Protein AF-A0A8J8FK53-F1 (afdb_monomer_lite)

Sequence (292 aa):
MQLIEVGTIKAQYWGFKMNTQHLVTSKTIEIIRQKSRKLKKEKNIIHTQALDEIAQQYHFNHWHHVRESYKVLKPTEQSVKSGLMIAMNAKDADSFYDEKERFIQDDNAFFFCEKDIYHQYIEAIDEDGLKFIDKYSEEELRQDFKDEYIMNYGFFRYTASSLPKTINDILKLIKECSFWQPEYIWFNEIFYNKTAYLEQLPDVENPFSDFDFDHVNIVNHKEDITEYLLKIVDGASLVLKKYNTDSTPELLVPRQDLFSSIRLKPSPFRRTDLSQMIYSINGLSLWQSYSL

Structure (mmCIF, N/CA/C/O backbone):
data_AF-A0A8J8FK53-F1
#
_entry.id   AF-A0A8J8FK53-F1
#
loop_
_atom_site.group_PDB
_atom_site.id
_atom_site.type_symbol
_atom_site.label_atom_id
_atom_site.label_alt_id
_atom_site.label_comp_id
_atom_site.label_asym_id
_atom_site.label_entity_id
_atom_site.label_seq_id
_atom_site.pdbx_PDB_ins_code
_atom_site.Cartn_x
_atom_site.Cartn_y
_atom_site.Cartn_z
_atom_site.occupancy
_atom_site.B_iso_or_equiv
_atom_site.auth_seq_id
_atom_site.auth_comp_id
_atom_site.auth_asym_id
_atom_site.auth_atom_id
_atom_site.pdbx_PDB_model_num
ATOM 1 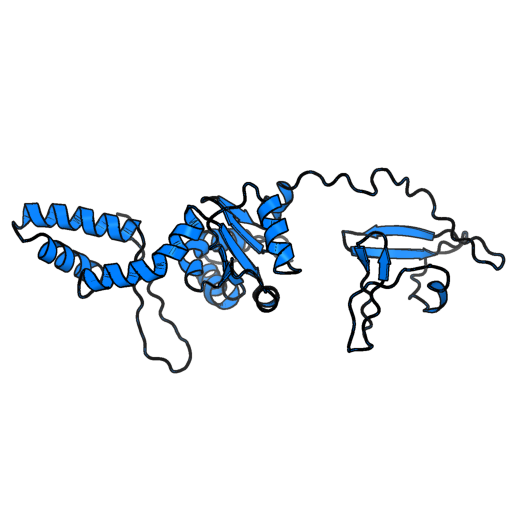N N . MET A 1 1 ? -2.656 18.958 18.307 1.00 26.30 1 MET A N 1
ATOM 2 C CA . MET A 1 1 ? -3.758 17.973 18.300 1.00 26.30 1 MET A CA 1
ATOM 3 C C . MET A 1 1 ? -3.878 17.474 16.866 1.00 26.30 1 MET A C 1
ATOM 5 O O . MET A 1 1 ? -4.428 18.192 16.049 1.00 26.30 1 MET A O 1
ATOM 9 N N . GLN A 1 2 ? -3.232 16.355 16.519 1.00 24.08 2 GLN A N 1
ATOM 10 C CA . GLN A 1 2 ? -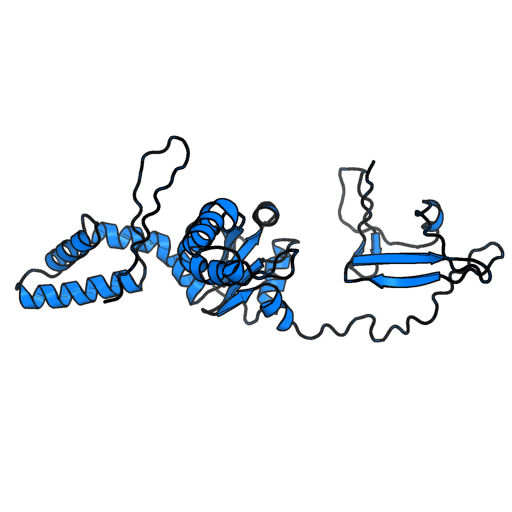3.280 15.825 15.148 1.00 24.08 2 GLN A CA 1
ATOM 11 C C . GLN A 1 2 ? -4.702 15.332 14.870 1.00 24.08 2 GLN A C 1
ATOM 13 O O . GLN A 1 2 ? -5.163 14.383 15.507 1.00 24.08 2 GLN A O 1
ATOM 18 N N . LEU A 1 3 ? -5.401 16.024 13.970 1.00 24.84 3 LEU A N 1
ATOM 19 C CA . LEU A 1 3 ? -6.619 15.527 13.346 1.00 24.84 3 LEU A CA 1
ATOM 20 C C . LEU A 1 3 ? -6.245 14.221 12.644 1.00 24.84 3 LEU A C 1
ATOM 22 O O . LEU A 1 3 ? -5.374 14.195 11.781 1.00 24.84 3 LEU A O 1
ATOM 26 N N . ILE A 1 4 ? -6.838 13.118 13.089 1.00 33.56 4 ILE A N 1
ATOM 27 C CA . ILE A 1 4 ? -6.846 11.887 12.306 1.00 33.56 4 ILE A CA 1
ATOM 28 C C . ILE A 1 4 ? -7.762 12.224 11.139 1.00 33.56 4 ILE A C 1
ATOM 30 O O . ILE A 1 4 ? -8.962 12.392 11.358 1.00 33.56 4 ILE A O 1
ATOM 34 N N . GLU A 1 5 ? -7.205 12.404 9.945 1.00 35.81 5 GLU A N 1
ATOM 35 C CA . GLU A 1 5 ? -8.015 12.489 8.738 1.00 35.81 5 GLU A CA 1
ATOM 36 C C . GLU A 1 5 ? -8.772 11.170 8.611 1.00 35.81 5 GLU A C 1
ATOM 38 O O . GLU A 1 5 ? -8.237 10.130 8.232 1.00 35.81 5 GLU A O 1
ATOM 43 N N . VAL A 1 6 ? -10.041 11.200 9.008 1.00 38.16 6 VAL A N 1
ATOM 44 C CA . VAL A 1 6 ? -11.011 10.224 8.543 1.00 38.16 6 VAL A CA 1
ATOM 45 C C . VAL A 1 6 ? -11.197 10.569 7.073 1.00 38.16 6 VAL A C 1
ATOM 47 O O . VAL A 1 6 ? -11.999 11.442 6.737 1.00 38.16 6 VAL A O 1
ATOM 50 N N . GLY A 1 7 ? -10.375 9.960 6.215 1.00 38.91 7 GLY A N 1
ATOM 51 C CA . GLY A 1 7 ? -10.480 10.122 4.772 1.00 38.91 7 GLY A CA 1
ATOM 52 C C . GLY A 1 7 ? -11.926 9.857 4.376 1.00 38.91 7 GLY A C 1
ATOM 53 O O . GLY A 1 7 ? -12.474 8.787 4.632 1.00 38.91 7 GLY A O 1
ATOM 54 N N . THR A 1 8 ? -12.579 10.897 3.876 1.00 33.88 8 THR A N 1
ATOM 55 C CA . THR A 1 8 ? -13.963 10.857 3.427 1.00 33.88 8 THR A CA 1
ATOM 56 C C . THR A 1 8 ? -13.879 10.812 1.911 1.00 33.88 8 THR A C 1
ATOM 58 O O . THR A 1 8 ? -13.691 11.863 1.302 1.00 33.88 8 THR A O 1
ATOM 61 N N . ILE A 1 9 ? -13.981 9.635 1.278 1.00 41.62 9 ILE A N 1
ATOM 62 C CA . ILE A 1 9 ? -14.162 9.644 -0.180 1.00 41.62 9 ILE A CA 1
ATOM 63 C C . ILE A 1 9 ? -15.592 10.107 -0.459 1.00 41.62 9 ILE A C 1
ATOM 65 O O . ILE A 1 9 ? -16.563 9.431 -0.114 1.00 41.62 9 ILE A O 1
ATOM 69 N N . LYS A 1 10 ? -15.723 11.243 -1.144 1.00 31.09 10 LYS A N 1
ATOM 70 C CA . LYS A 1 10 ? -16.877 11.486 -2.009 1.00 31.09 10 LYS A CA 1
ATOM 71 C C . LYS A 1 10 ? -16.583 10.815 -3.345 1.00 31.09 10 LYS A C 1
ATOM 73 O O . LYS A 1 10 ? -15.899 11.391 -4.179 1.00 31.09 10 LYS A O 1
ATOM 78 N N . ALA A 1 11 ? -17.037 9.579 -3.525 1.00 34.84 11 ALA A N 1
ATOM 79 C CA . ALA A 1 11 ? -16.946 8.925 -4.823 1.00 34.84 11 ALA A CA 1
ATOM 80 C C . ALA A 1 11 ? -17.920 9.637 -5.774 1.00 34.84 11 ALA A C 1
ATOM 82 O O . ALA A 1 11 ? -19.120 9.368 -5.759 1.00 34.84 11 ALA A O 1
ATOM 83 N N . GLN A 1 12 ? -17.427 10.588 -6.567 1.00 33.34 12 GLN A N 1
ATOM 84 C CA . GLN A 1 12 ? -18.163 11.123 -7.709 1.00 33.34 12 GLN A CA 1
ATOM 85 C C . GLN A 1 12 ? -17.988 10.148 -8.878 1.00 33.34 12 GLN A C 1
ATOM 87 O O . GLN A 1 12 ? -17.264 10.405 -9.827 1.00 33.34 12 GLN A O 1
ATOM 92 N N . TYR A 1 13 ? -18.651 8.993 -8.796 1.00 35.97 13 TYR A N 1
ATOM 93 C CA . TYR A 1 13 ? -18.730 8.056 -9.912 1.00 35.97 13 TYR A CA 1
ATOM 94 C C . TYR A 1 13 ? -20.194 7.821 -10.278 1.00 35.97 13 TYR A C 1
ATOM 96 O O . TYR A 1 13 ? -21.015 7.402 -9.462 1.00 35.97 13 TYR A O 1
ATOM 104 N N . TRP A 1 14 ? -20.499 8.197 -11.520 1.00 35.97 14 TRP A N 1
ATOM 105 C CA . TRP A 1 14 ? -21.707 7.957 -12.303 1.00 35.97 14 TRP A CA 1
ATOM 106 C C . TRP A 1 14 ? -22.746 7.018 -11.656 1.00 35.97 14 TRP A C 1
ATOM 108 O O . TRP A 1 14 ? -22.622 5.797 -11.678 1.00 35.97 14 TRP A O 1
ATOM 118 N N . GLY A 1 15 ? -23.826 7.602 -11.128 1.00 32.94 15 GLY A N 1
ATOM 119 C CA . GLY A 1 15 ? -25.100 6.906 -10.911 1.00 32.94 15 GLY A CA 1
ATOM 120 C C . GLY A 1 15 ? -25.232 5.993 -9.684 1.00 32.94 15 GLY A C 1
ATOM 121 O O . GLY A 1 15 ? -26.318 5.451 -9.485 1.00 32.94 15 GLY A O 1
ATOM 122 N N . PHE A 1 16 ? -24.211 5.843 -8.832 1.00 34.25 16 PHE A N 1
ATOM 123 C CA . PHE A 1 16 ? -24.310 5.030 -7.611 1.00 34.25 16 PHE A CA 1
ATOM 124 C C . PHE A 1 16 ? -24.493 5.864 -6.332 1.00 34.25 16 PHE A C 1
ATOM 126 O O . PHE A 1 16 ? -23.954 6.954 -6.159 1.00 34.25 16 PHE A O 1
ATOM 133 N N . LYS A 1 17 ? -25.322 5.336 -5.426 1.00 31.20 17 LYS A N 1
ATOM 134 C CA . LYS A 1 17 ? -25.747 5.947 -4.158 1.00 31.20 17 LYS A CA 1
ATOM 135 C C . LYS A 1 17 ? -24.532 6.369 -3.311 1.00 31.20 17 LYS A C 1
ATOM 137 O O . LYS A 1 17 ? -23.659 5.550 -3.043 1.00 31.20 17 LYS A O 1
ATOM 142 N N . MET A 1 18 ? -24.527 7.624 -2.853 1.00 29.56 18 MET A N 1
ATOM 143 C CA . MET A 1 18 ? -23.498 8.221 -1.989 1.00 29.56 18 MET A CA 1
ATOM 144 C C . MET A 1 18 ? -23.316 7.428 -0.685 1.00 29.56 18 MET A C 1
ATOM 146 O O . MET A 1 18 ? -24.062 7.628 0.272 1.00 29.56 18 MET A O 1
ATOM 150 N N . ASN A 1 19 ? -22.318 6.547 -0.635 1.00 39.47 19 ASN A N 1
ATOM 151 C CA . ASN A 1 19 ? -21.849 5.945 0.607 1.00 39.47 19 ASN A CA 1
ATOM 152 C C . ASN A 1 19 ? -20.567 6.656 1.028 1.00 39.47 19 ASN A C 1
ATOM 154 O O . ASN A 1 19 ? -19.490 6.370 0.514 1.00 39.47 19 ASN A O 1
ATOM 158 N N . THR A 1 20 ? -20.687 7.579 1.979 1.00 49.59 20 THR A N 1
ATOM 159 C CA . THR A 1 20 ? -19.539 8.121 2.702 1.00 49.59 20 THR A CA 1
ATOM 160 C C . THR A 1 20 ? -18.851 6.972 3.439 1.00 49.59 20 THR A C 1
ATOM 162 O O . THR A 1 20 ? -19.351 6.498 4.460 1.00 49.59 20 THR A O 1
ATOM 165 N N . GLN A 1 21 ? -17.735 6.472 2.910 1.00 54.28 21 GLN A N 1
ATOM 166 C CA . GLN A 1 21 ? -16.939 5.461 3.599 1.00 54.28 21 GLN A CA 1
ATOM 167 C C . GLN A 1 21 ? -15.948 6.159 4.527 1.00 54.28 21 GLN A C 1
ATOM 169 O O . GLN A 1 21 ? -15.024 6.832 4.080 1.00 54.28 21 GLN A O 1
ATOM 174 N N . HIS A 1 22 ? -16.164 6.011 5.832 1.00 62.50 22 HIS A N 1
ATOM 175 C CA . HIS A 1 22 ? -15.212 6.434 6.850 1.00 62.50 22 HIS A CA 1
ATOM 176 C C . HIS A 1 22 ? -14.146 5.345 7.015 1.00 62.50 22 HIS A C 1
ATOM 178 O O . HIS A 1 22 ? -14.448 4.219 7.422 1.00 62.50 22 HIS A O 1
ATOM 184 N N . LEU A 1 23 ? -12.898 5.675 6.691 1.00 69.06 23 LEU A N 1
ATOM 185 C CA . LEU A 1 23 ? -11.781 4.737 6.773 1.00 69.06 23 LEU A CA 1
ATOM 186 C C . LEU A 1 23 ? -11.317 4.580 8.217 1.00 69.06 23 LEU A C 1
ATOM 188 O O . LEU A 1 23 ? -11.084 5.556 8.934 1.00 69.06 23 LEU A O 1
ATOM 192 N N . VAL A 1 24 ? -11.155 3.332 8.643 1.00 81.88 24 VAL A N 1
ATOM 193 C CA . VAL A 1 24 ? -10.696 2.996 9.990 1.00 81.88 24 VAL A CA 1
ATOM 194 C C . VAL A 1 24 ? -9.390 2.230 9.883 1.00 81.88 24 VAL A C 1
ATOM 196 O O . VAL A 1 24 ? -9.374 1.111 9.388 1.00 81.88 24 VAL A O 1
ATOM 199 N N . THR A 1 25 ? -8.308 2.809 10.397 1.00 86.62 25 THR A N 1
ATOM 200 C CA . THR A 1 25 ? -7.002 2.144 10.503 1.00 86.62 25 THR A CA 1
ATOM 201 C C . THR A 1 25 ? -6.820 1.497 11.876 1.00 86.62 25 THR A C 1
ATOM 203 O O . THR A 1 25 ? -7.552 1.790 12.832 1.00 86.62 25 THR A O 1
ATOM 206 N N . SER A 1 26 ? -5.793 0.659 12.020 1.00 88.19 26 SER A N 1
ATOM 207 C CA . SER A 1 26 ? -5.394 0.062 13.300 1.00 88.19 26 SER A CA 1
ATOM 208 C C . SER A 1 26 ? -5.142 1.124 14.381 1.00 88.19 26 SER A C 1
ATOM 210 O O . SER A 1 26 ? -5.568 0.963 15.528 1.00 88.19 26 SER A O 1
ATOM 212 N N . LYS A 1 27 ? -4.549 2.264 13.998 1.00 88.00 27 LYS A N 1
ATOM 213 C CA . LYS A 1 27 ? -4.313 3.416 14.878 1.00 88.00 27 LYS A CA 1
ATOM 214 C C . LYS A 1 27 ? -5.630 4.032 15.351 1.00 88.00 27 LYS A C 1
ATOM 216 O O . LYS A 1 27 ? -5.791 4.297 16.541 1.00 88.00 27 LYS A O 1
ATOM 221 N N . THR A 1 28 ? -6.601 4.210 14.455 1.00 86.62 28 THR A N 1
ATOM 222 C CA . THR A 1 28 ? -7.934 4.720 14.814 1.00 86.62 28 THR A CA 1
ATOM 223 C C . THR A 1 28 ? -8.647 3.773 15.783 1.00 86.62 28 THR A C 1
ATOM 225 O O . THR A 1 28 ? -9.181 4.223 16.799 1.00 86.62 28 THR A O 1
ATOM 228 N N . ILE A 1 29 ? -8.588 2.458 15.537 1.00 90.50 29 ILE A N 1
ATOM 229 C CA . ILE A 1 29 ? -9.117 1.426 16.447 1.00 90.50 29 ILE A CA 1
ATOM 230 C C . ILE A 1 29 ? -8.504 1.545 17.842 1.00 90.50 29 ILE A C 1
ATOM 232 O O . ILE A 1 29 ? -9.219 1.477 18.847 1.00 90.50 29 ILE A O 1
ATOM 236 N N . GLU A 1 30 ? -7.186 1.706 17.921 1.00 91.50 30 GLU A N 1
ATOM 237 C CA . GLU A 1 30 ? -6.492 1.830 19.195 1.00 91.50 30 GLU A CA 1
ATOM 238 C C . GLU A 1 30 ? -6.893 3.109 19.933 1.00 91.50 30 GLU A C 1
ATOM 240 O O . GLU A 1 30 ? -7.231 3.053 21.117 1.00 91.50 30 GLU A O 1
ATOM 245 N N . ILE A 1 31 ? -6.962 4.240 19.232 1.00 90.88 31 ILE A N 1
ATOM 246 C CA . ILE A 1 31 ? -7.366 5.522 19.816 1.00 90.88 31 ILE A CA 1
ATOM 247 C C . ILE A 1 31 ? -8.806 5.458 20.334 1.00 90.88 31 ILE A C 1
ATOM 249 O O . ILE A 1 31 ? -9.072 5.929 21.441 1.00 90.88 31 ILE A O 1
ATOM 253 N N . ILE A 1 32 ? -9.734 4.840 19.595 1.00 91.25 32 ILE A N 1
ATOM 254 C CA . ILE A 1 32 ? -11.117 4.646 20.060 1.00 91.25 32 ILE A CA 1
ATOM 255 C C . ILE A 1 32 ? -11.141 3.791 21.333 1.00 91.25 32 ILE A C 1
ATOM 257 O O . ILE A 1 32 ? -11.807 4.150 22.305 1.00 91.25 32 ILE A O 1
ATOM 261 N N . ARG A 1 33 ? -10.368 2.698 21.379 1.00 93.12 33 ARG A N 1
ATOM 262 C CA . ARG A 1 33 ? -10.258 1.833 22.568 1.00 93.12 33 ARG A CA 1
ATOM 263 C C . ARG A 1 33 ? -9.643 2.551 23.768 1.00 93.12 33 ARG A C 1
ATOM 265 O O . ARG A 1 33 ? -10.085 2.343 24.897 1.00 93.12 33 ARG A O 1
ATOM 272 N N . GLN A 1 34 ? -8.622 3.374 23.558 1.00 93.62 34 GLN A N 1
ATOM 273 C CA . GLN A 1 34 ? -7.990 4.146 24.626 1.00 93.62 34 GLN A CA 1
ATOM 274 C C . GLN A 1 34 ? -8.948 5.221 25.163 1.00 93.62 34 GLN A C 1
ATOM 276 O O . GLN A 1 34 ? -9.161 5.305 26.377 1.00 93.62 34 GLN A O 1
ATOM 281 N N . LYS A 1 35 ? -9.596 5.984 24.272 1.00 93.25 35 LYS A N 1
ATOM 282 C CA . LYS A 1 35 ? -10.589 7.003 24.643 1.00 93.25 35 LYS A CA 1
ATOM 283 C C . LYS A 1 35 ? -11.794 6.398 25.366 1.00 93.25 35 LYS A C 1
ATOM 285 O O . LYS A 1 35 ? -12.212 6.943 26.383 1.00 93.25 35 LYS A O 1
ATOM 290 N N . SER A 1 36 ? -12.305 5.246 24.928 1.00 92.69 36 SER A N 1
ATOM 291 C CA . SER A 1 36 ? -13.452 4.599 25.582 1.00 92.69 36 SER A CA 1
ATOM 292 C C . SER A 1 36 ? -13.121 4.082 26.984 1.00 92.69 36 SER A C 1
ATOM 294 O O . SER A 1 36 ? -13.960 4.150 27.879 1.00 92.69 36 SER A O 1
ATOM 296 N N . ARG A 1 37 ? -11.884 3.624 27.232 1.00 92.94 37 ARG A N 1
ATOM 297 C CA . ARG A 1 37 ? -11.417 3.267 28.587 1.00 92.94 37 ARG A CA 1
ATOM 298 C C . ARG A 1 37 ? -11.370 4.477 29.516 1.00 92.94 37 ARG A C 1
ATOM 300 O O . ARG A 1 37 ? -11.714 4.340 30.689 1.00 92.94 37 ARG A O 1
ATOM 307 N N . LYS A 1 38 ? -10.945 5.636 29.007 1.00 93.94 38 LYS A N 1
ATOM 308 C CA . LYS A 1 38 ? -10.933 6.897 29.760 1.00 93.94 38 LYS A CA 1
ATOM 309 C C . LYS A 1 38 ? -12.362 7.357 30.069 1.00 93.94 38 LYS A C 1
ATOM 311 O O . LYS A 1 38 ? -12.695 7.538 31.235 1.00 93.94 38 LYS A O 1
ATOM 316 N N . LEU A 1 39 ? -13.228 7.382 29.056 1.00 92.69 39 LEU A N 1
ATOM 317 C CA . LEU A 1 39 ? -14.638 7.755 29.185 1.00 92.69 39 LEU A CA 1
ATOM 318 C C . LEU A 1 39 ? -15.405 6.852 30.164 1.00 92.69 39 LEU A C 1
ATOM 320 O O . LEU A 1 39 ? -16.177 7.341 30.984 1.00 92.69 39 LEU A O 1
ATOM 324 N N . LYS A 1 40 ? -15.139 5.538 30.132 1.00 94.31 40 LYS A N 1
ATOM 325 C CA . LYS A 1 40 ? -15.692 4.565 31.087 1.00 94.31 40 LYS A CA 1
ATOM 326 C C . LYS A 1 40 ? -15.408 4.975 32.536 1.00 94.31 40 LYS A C 1
ATOM 328 O O . LYS A 1 40 ? -16.299 4.888 33.373 1.00 94.31 40 LYS A O 1
ATOM 333 N N . LYS A 1 41 ? -14.172 5.398 32.831 1.00 92.38 41 LYS A N 1
ATOM 334 C CA . LYS A 1 41 ? -13.757 5.816 34.181 1.00 92.38 41 LYS A CA 1
ATOM 335 C C . LYS A 1 41 ? -14.378 7.152 34.585 1.00 92.38 41 LYS A C 1
ATOM 337 O O . LYS A 1 41 ? -14.760 7.302 35.735 1.00 92.38 41 LYS A O 1
ATOM 342 N N . GLU A 1 42 ? -14.479 8.095 33.652 1.00 93.31 42 GLU A N 1
ATOM 343 C CA . GLU A 1 42 ? -14.987 9.448 33.915 1.00 93.31 42 GLU A CA 1
ATOM 344 C C . GLU A 1 42 ? -16.505 9.483 34.120 1.00 93.31 42 GLU A C 1
ATOM 346 O O . GLU A 1 42 ? -16.984 10.142 35.037 1.00 93.31 42 GLU A O 1
ATOM 351 N N . LYS A 1 43 ? -17.266 8.761 33.289 1.00 91.31 43 LYS A N 1
ATOM 352 C CA . LYS A 1 43 ? -18.738 8.764 33.324 1.00 91.31 43 LYS A CA 1
ATOM 353 C C . LYS A 1 43 ? -19.352 7.588 34.088 1.00 91.31 43 LYS A C 1
ATOM 355 O O . LYS A 1 43 ? -20.570 7.523 34.211 1.00 91.31 43 LYS A O 1
ATOM 360 N N . ASN A 1 44 ? -18.535 6.646 34.565 1.00 92.62 44 ASN A N 1
ATOM 361 C CA . ASN A 1 44 ? -18.981 5.411 35.221 1.00 92.62 44 ASN A CA 1
ATOM 362 C C . ASN A 1 44 ? -20.022 4.608 34.401 1.00 92.62 44 ASN A C 1
ATOM 364 O O . ASN A 1 44 ? -20.979 4.061 34.944 1.00 92.62 44 ASN A O 1
ATOM 368 N N . ILE A 1 45 ? -19.841 4.554 33.078 1.00 92.25 45 ILE A N 1
ATOM 369 C CA . ILE A 1 45 ? -20.716 3.830 32.137 1.00 92.25 45 ILE A CA 1
ATOM 370 C C . ILE A 1 45 ? -20.154 2.447 31.781 1.00 92.25 45 ILE A C 1
ATOM 372 O O . ILE A 1 45 ? -18.992 2.130 32.052 1.00 92.25 45 ILE A O 1
ATOM 376 N N . ILE A 1 46 ? -20.962 1.603 31.133 1.00 93.44 46 ILE A N 1
ATOM 377 C CA . ILE A 1 46 ? -20.516 0.288 30.652 1.00 93.44 46 ILE A CA 1
ATOM 378 C C . ILE A 1 46 ? -19.528 0.477 29.486 1.00 93.44 46 ILE A C 1
ATOM 380 O O . ILE A 1 46 ? -19.645 1.400 28.684 1.00 93.44 46 ILE A O 1
ATOM 384 N N . HIS A 1 47 ? -18.530 -0.405 29.364 1.00 90.81 47 HIS A N 1
ATOM 385 C CA . HIS A 1 47 ? -17.479 -0.271 28.345 1.00 90.81 47 HIS A CA 1
ATOM 386 C C . HIS A 1 47 ? -18.012 -0.262 26.902 1.00 90.81 47 HIS A C 1
ATOM 388 O O . HIS A 1 47 ? -17.482 0.463 26.067 1.00 90.81 47 HIS A O 1
ATOM 394 N N . THR A 1 48 ? -19.047 -1.052 26.614 1.00 91.69 48 THR A N 1
ATOM 395 C CA . THR A 1 48 ? -19.701 -1.096 25.299 1.00 91.69 48 THR A CA 1
ATOM 396 C C . THR A 1 48 ? -20.368 0.234 24.962 1.00 91.69 48 THR A C 1
ATOM 398 O O . THR A 1 48 ? -20.124 0.768 23.888 1.00 91.69 48 THR A O 1
ATOM 401 N N . GLN A 1 49 ? -21.090 0.828 25.916 1.00 91.62 49 GLN A N 1
ATOM 402 C CA . GLN A 1 49 ? -21.677 2.166 25.772 1.00 91.62 49 GLN A CA 1
ATOM 403 C C . GLN A 1 49 ? -20.596 3.228 25.541 1.00 91.62 49 GLN A C 1
ATOM 405 O O . GLN A 1 49 ? -20.726 4.061 24.652 1.00 91.62 49 GLN A O 1
ATOM 410 N N . ALA A 1 50 ? -19.476 3.151 26.269 1.00 93.38 50 ALA A N 1
ATOM 411 C CA . ALA A 1 50 ? -18.349 4.056 26.053 1.00 93.38 50 ALA A CA 1
ATOM 412 C C . ALA A 1 50 ? -17.716 3.903 24.658 1.00 93.38 50 ALA A C 1
ATOM 414 O O . ALA A 1 50 ? -17.232 4.880 24.095 1.00 93.38 50 ALA A O 1
ATOM 415 N N . LEU A 1 51 ? -17.669 2.688 24.101 1.00 93.31 51 LEU A N 1
ATOM 416 C CA . LEU A 1 51 ? -17.176 2.459 22.741 1.00 93.31 51 LEU A CA 1
ATOM 417 C C . LEU A 1 51 ? -18.121 3.054 21.694 1.00 93.31 51 LEU A C 1
ATOM 419 O O . LEU A 1 51 ? -17.633 3.674 20.754 1.00 93.31 51 LEU A O 1
ATOM 423 N N . ASP A 1 52 ? -19.433 2.903 21.873 1.00 92.81 52 ASP A N 1
ATOM 424 C CA . ASP A 1 52 ? -20.434 3.476 20.968 1.00 92.81 52 ASP A CA 1
ATOM 425 C C . ASP A 1 52 ? -20.433 5.011 21.016 1.00 92.81 52 ASP A C 1
ATOM 427 O O . ASP A 1 52 ? -20.411 5.648 19.966 1.00 92.81 52 ASP A O 1
ATOM 431 N N . GLU A 1 53 ? -20.346 5.615 22.208 1.00 93.06 53 GLU A N 1
ATOM 432 C CA . GLU A 1 53 ? -20.236 7.075 22.355 1.00 93.06 53 GLU A CA 1
ATOM 433 C C . GLU A 1 53 ? -18.996 7.633 21.644 1.00 93.06 53 GLU A C 1
ATOM 435 O O . GLU A 1 53 ? -19.072 8.655 20.964 1.00 93.06 53 GLU A O 1
ATOM 440 N N . ILE A 1 54 ? -17.842 6.969 21.776 1.00 92.62 54 ILE A N 1
ATOM 441 C CA . ILE A 1 54 ? -16.635 7.397 21.063 1.00 92.62 54 ILE A CA 1
ATOM 442 C C . ILE A 1 54 ? -16.773 7.136 19.559 1.00 92.62 54 ILE A C 1
ATOM 444 O O . ILE A 1 54 ? -16.354 7.982 18.780 1.00 92.62 54 ILE A O 1
ATOM 448 N N . ALA A 1 55 ? -17.367 6.020 19.126 1.00 89.75 55 ALA A N 1
ATOM 449 C CA . ALA A 1 55 ? -17.578 5.723 17.707 1.00 89.75 55 ALA A CA 1
ATOM 450 C C . ALA A 1 55 ? -18.412 6.809 17.002 1.00 89.75 55 ALA A C 1
ATOM 452 O O . ALA A 1 55 ? -18.058 7.228 15.899 1.00 89.75 55 ALA A O 1
ATOM 453 N N . GLN A 1 56 ? -19.438 7.341 17.673 1.00 90.06 56 GLN A N 1
ATOM 454 C CA . GLN A 1 56 ? -20.259 8.450 17.170 1.00 90.06 56 GLN A CA 1
ATOM 455 C C . GLN A 1 56 ? -19.462 9.742 16.965 1.00 90.06 56 GLN A C 1
ATOM 457 O O . GLN A 1 56 ? -19.719 10.471 16.009 1.00 90.06 56 GLN A O 1
ATOM 462 N N . GLN A 1 57 ? -18.433 9.994 17.783 1.00 88.81 57 GLN A N 1
ATOM 463 C CA . GLN A 1 57 ? -17.514 11.126 17.576 1.00 88.81 57 GLN A CA 1
ATOM 464 C C . GLN A 1 57 ? -16.675 10.988 16.297 1.00 88.81 57 GLN A C 1
ATOM 466 O O . GLN A 1 57 ? -16.162 11.986 15.805 1.00 88.81 57 GLN A O 1
ATOM 471 N N . TYR A 1 58 ? -16.536 9.771 15.763 1.00 83.50 58 TYR A N 1
ATOM 472 C CA . TYR A 1 58 ? -15.888 9.485 14.479 1.00 83.50 58 TYR A CA 1
ATOM 473 C C . TYR A 1 58 ? -16.907 9.232 13.357 1.00 83.50 58 TYR A C 1
ATOM 475 O O . TYR A 1 58 ? -16.562 8.615 12.355 1.00 83.50 58 TYR A O 1
ATOM 483 N N . HIS A 1 59 ? -18.154 9.691 13.519 1.00 85.69 59 HIS A N 1
ATOM 484 C CA . HIS A 1 59 ? -19.241 9.554 12.540 1.00 85.69 59 HIS A CA 1
ATOM 485 C C . HIS A 1 59 ? -19.706 8.111 12.270 1.00 85.69 59 HIS A C 1
ATOM 487 O O . HIS A 1 59 ? -20.371 7.843 11.272 1.00 85.69 59 HIS A O 1
ATOM 493 N N . PHE A 1 60 ? -19.428 7.176 13.183 1.00 85.12 60 PHE A N 1
ATOM 494 C CA . PHE A 1 60 ? -19.989 5.825 13.133 1.00 85.12 60 PHE A CA 1
ATOM 495 C C . PHE A 1 60 ? -21.194 5.694 14.061 1.00 85.12 60 PHE A C 1
ATOM 497 O O . PHE A 1 60 ? -21.151 6.130 15.205 1.00 85.12 60 PHE A O 1
ATOM 504 N N . ASN A 1 61 ? -22.243 5.001 13.616 1.00 84.75 61 ASN A N 1
ATOM 505 C CA . ASN A 1 61 ? -23.431 4.772 14.451 1.00 84.75 61 ASN A CA 1
ATOM 506 C C . ASN A 1 61 ? -23.102 3.964 15.718 1.00 84.75 61 ASN A C 1
ATOM 508 O O . ASN A 1 61 ? -23.561 4.301 16.809 1.00 84.75 61 ASN A O 1
ATOM 512 N N . HIS A 1 62 ? -22.297 2.907 15.553 1.00 89.31 62 HIS A N 1
ATOM 513 C CA . HIS A 1 62 ? -21.935 1.957 16.605 1.00 89.31 62 HIS A CA 1
ATOM 514 C C . HIS A 1 62 ? -20.506 1.445 16.424 1.00 89.31 62 HIS A C 1
ATOM 516 O O . HIS A 1 62 ? -19.989 1.370 15.305 1.00 89.31 62 HIS A O 1
ATOM 522 N N . TRP A 1 63 ? -19.901 0.973 17.514 1.00 89.88 63 TRP A N 1
ATOM 523 C CA . TRP A 1 63 ? -18.595 0.312 17.508 1.00 89.88 63 TRP A CA 1
ATOM 524 C C . TRP A 1 63 ? -18.538 -0.893 16.559 1.00 89.88 63 TRP A C 1
ATOM 526 O O . TRP A 1 63 ? -17.493 -1.188 15.976 1.00 89.88 63 TRP A O 1
ATOM 536 N N . HIS A 1 64 ? -19.664 -1.582 16.367 1.00 88.94 64 HIS A N 1
ATOM 537 C CA . HIS A 1 64 ? -19.748 -2.672 15.401 1.00 88.94 64 HIS A CA 1
ATOM 538 C C . HIS A 1 64 ? -19.394 -2.207 13.980 1.00 88.94 64 HIS A C 1
ATOM 540 O O . HIS A 1 64 ? -18.584 -2.860 13.330 1.00 88.94 64 HIS A O 1
ATOM 546 N N . HIS A 1 65 ? -19.898 -1.048 13.540 1.00 86.38 65 HIS A N 1
ATOM 547 C CA . HIS A 1 65 ? -19.592 -0.505 12.212 1.00 86.38 65 HIS A CA 1
ATOM 548 C C . HIS A 1 65 ? -18.109 -0.164 12.080 1.00 86.38 65 HIS A C 1
ATOM 550 O O . HIS A 1 65 ? -17.494 -0.513 11.082 1.00 86.38 65 HIS A O 1
ATOM 556 N N . VAL A 1 66 ? -17.508 0.413 1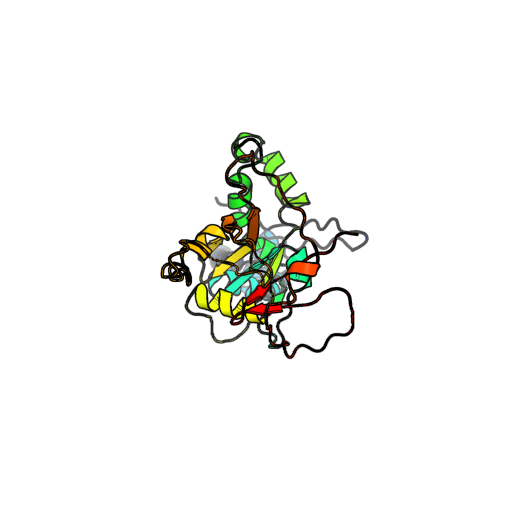3.126 1.00 87.19 66 VAL A N 1
ATOM 557 C CA . VAL A 1 66 ? -16.060 0.678 13.169 1.00 87.19 66 VAL A CA 1
ATOM 558 C C . VAL A 1 66 ? -15.265 -0.614 12.945 1.00 87.19 66 VAL A C 1
ATOM 560 O O . VAL A 1 66 ? -14.297 -0.642 12.184 1.00 87.19 66 VAL A O 1
ATOM 563 N N . ARG A 1 67 ? -15.672 -1.708 13.604 1.00 90.06 67 ARG A N 1
ATOM 564 C CA . ARG A 1 67 ? -15.010 -3.010 13.475 1.00 90.06 67 ARG A CA 1
ATOM 565 C C . ARG A 1 67 ? -15.187 -3.609 12.083 1.00 90.06 67 ARG A C 1
ATOM 567 O O . ARG A 1 67 ? -14.215 -4.148 11.563 1.00 90.06 67 ARG A O 1
ATOM 574 N N . GLU A 1 68 ? -16.387 -3.555 11.510 1.00 87.31 68 GLU A N 1
ATOM 575 C CA . GLU A 1 68 ? -16.634 -4.074 10.160 1.00 87.31 68 GLU A CA 1
ATOM 576 C C . GLU A 1 68 ? -15.862 -3.271 9.106 1.00 87.31 68 GLU A C 1
ATOM 578 O O . GLU A 1 68 ? -15.179 -3.874 8.284 1.00 87.31 68 GLU A O 1
ATOM 583 N N . SER A 1 69 ? -15.839 -1.938 9.203 1.00 85.44 69 SER A N 1
ATOM 584 C CA . SER A 1 69 ? -15.015 -1.088 8.333 1.00 85.44 69 SER A CA 1
ATOM 585 C C . SER A 1 69 ? -13.526 -1.430 8.439 1.00 85.44 69 SER A C 1
ATOM 587 O O . SER A 1 69 ? -12.855 -1.596 7.424 1.00 85.44 69 SER A O 1
ATOM 589 N N . TYR A 1 70 ? -13.004 -1.619 9.656 1.00 89.12 70 TYR A N 1
ATOM 590 C CA . TYR A 1 70 ? -11.603 -2.008 9.835 1.00 89.12 70 TYR A CA 1
ATOM 591 C C . TYR A 1 70 ? -11.292 -3.401 9.275 1.00 89.12 70 TYR A C 1
ATOM 593 O O . TYR A 1 70 ? -10.204 -3.614 8.752 1.00 89.12 70 TYR A O 1
ATOM 601 N N . LYS A 1 71 ? -12.216 -4.370 9.358 1.00 88.56 71 LYS A N 1
ATOM 602 C CA . LYS A 1 71 ? -11.981 -5.715 8.801 1.00 88.56 71 LYS A CA 1
ATOM 603 C C . LYS A 1 71 ? -11.686 -5.677 7.303 1.00 88.56 71 LYS A C 1
ATOM 605 O O . LYS A 1 71 ? -10.866 -6.474 6.863 1.00 88.56 71 LYS A O 1
ATOM 610 N N . VAL A 1 72 ? -12.335 -4.776 6.563 1.00 87.56 72 VAL A N 1
ATOM 611 C CA . VAL A 1 72 ? -12.131 -4.613 5.116 1.00 87.56 72 VAL A CA 1
ATOM 612 C C . VAL A 1 72 ? -10.732 -4.071 4.819 1.00 87.56 72 VAL A C 1
ATOM 614 O O . VAL A 1 72 ? -10.053 -4.606 3.955 1.00 87.56 72 VAL A O 1
ATOM 617 N N . LEU A 1 73 ? -10.272 -3.075 5.580 1.00 90.00 73 LEU A N 1
ATOM 618 C CA . LEU A 1 73 ? -8.985 -2.399 5.351 1.00 90.00 73 LEU A CA 1
ATOM 619 C C . LEU A 1 73 ? -7.786 -3.112 5.978 1.00 90.00 73 LEU A C 1
ATOM 621 O O . LEU A 1 73 ? -6.641 -2.855 5.615 1.00 90.00 73 LEU A O 1
ATOM 625 N N . LYS A 1 74 ? -8.028 -3.989 6.955 1.00 91.94 74 LYS A N 1
ATOM 626 C CA . LYS A 1 74 ? -6.968 -4.661 7.707 1.00 91.94 74 LYS A CA 1
ATOM 627 C C . LYS A 1 74 ? -5.971 -5.402 6.799 1.00 91.94 74 LYS A C 1
ATOM 629 O O . LYS A 1 74 ? -4.779 -5.238 7.047 1.00 91.94 74 LYS A O 1
ATOM 634 N N . PRO A 1 75 ? -6.382 -6.195 5.787 1.00 94.00 75 PRO A N 1
ATOM 635 C CA . PRO A 1 75 ? -5.435 -6.867 4.897 1.00 94.00 75 PRO A CA 1
ATOM 636 C C . PRO A 1 75 ? -4.556 -5.878 4.126 1.00 94.00 75 PRO A C 1
ATOM 638 O O . PRO A 1 75 ? -3.351 -6.091 4.026 1.00 94.00 75 PRO A O 1
ATOM 641 N N . THR A 1 76 ? -5.141 -4.781 3.646 1.00 94.25 76 THR A N 1
ATOM 642 C CA . THR A 1 76 ? -4.441 -3.708 2.934 1.00 94.25 76 THR A CA 1
ATOM 643 C C . THR A 1 76 ? -3.394 -3.046 3.828 1.00 94.25 76 THR A C 1
ATOM 645 O O . THR A 1 76 ? -2.217 -2.994 3.480 1.00 94.25 76 THR A O 1
ATOM 648 N N . GLU A 1 77 ? -3.798 -2.622 5.031 1.00 93.81 77 GLU A N 1
ATOM 649 C CA . GLU A 1 77 ? -2.902 -1.990 6.004 1.00 93.81 77 GLU A CA 1
ATOM 650 C C . GLU A 1 77 ? -1.753 -2.929 6.398 1.00 93.81 77 GLU A C 1
ATOM 652 O O . GLU A 1 77 ? -0.604 -2.504 6.494 1.00 93.81 77 GLU A O 1
ATOM 657 N N . GLN A 1 78 ? -2.047 -4.217 6.612 1.00 93.44 78 GLN A N 1
ATOM 658 C CA . GLN A 1 78 ? -1.033 -5.225 6.928 1.00 93.44 78 GLN A CA 1
ATOM 659 C C . GLN A 1 78 ? -0.052 -5.445 5.776 1.00 93.44 78 GLN A C 1
ATOM 661 O O . GLN A 1 78 ? 1.137 -5.635 6.034 1.00 93.44 78 GLN A O 1
ATOM 666 N N . SER A 1 79 ? -0.540 -5.404 4.535 1.00 95.31 79 SER A N 1
ATOM 667 C CA . SER A 1 79 ? 0.280 -5.562 3.336 1.00 95.31 79 SER A CA 1
ATOM 668 C C . SER A 1 79 ? 1.266 -4.413 3.167 1.00 95.31 79 SER A C 1
ATOM 670 O O . SER A 1 79 ? 2.431 -4.661 2.882 1.00 95.31 79 SER A O 1
ATOM 672 N N . VAL A 1 80 ? 0.825 -3.173 3.391 1.00 92.94 80 VAL A N 1
ATOM 673 C CA . VAL A 1 80 ? 1.704 -1.996 3.325 1.00 92.94 80 VAL A CA 1
ATOM 674 C C . VAL A 1 80 ? 2.693 -1.987 4.492 1.00 92.94 80 VAL A C 1
ATOM 676 O O . VAL A 1 80 ? 3.874 -1.703 4.301 1.00 92.94 80 VAL A O 1
ATOM 679 N N . LYS A 1 81 ? 2.243 -2.337 5.706 1.00 91.38 81 LYS A N 1
ATOM 680 C CA . LYS A 1 81 ? 3.095 -2.218 6.897 1.00 91.38 81 LYS A CA 1
ATOM 681 C C . LYS A 1 81 ? 4.113 -3.341 7.083 1.00 91.38 81 LYS A C 1
ATOM 683 O O . LYS A 1 81 ? 5.247 -3.129 7.480 1.00 91.38 81 LYS A O 1
ATOM 688 N N . SER A 1 82 ? 3.688 -4.571 6.853 1.00 92.25 82 SER A N 1
ATOM 689 C CA . SER A 1 82 ? 4.448 -5.766 7.249 1.00 92.25 82 SER A CA 1
ATOM 690 C C . SER A 1 82 ? 4.441 -6.852 6.180 1.00 92.25 82 SER A C 1
ATOM 692 O O . SER A 1 82 ? 4.750 -8.005 6.467 1.00 92.25 82 SER A O 1
ATOM 694 N N . GLY A 1 83 ? 4.002 -6.505 4.972 1.00 96.12 83 GLY A N 1
ATOM 695 C CA . GLY A 1 83 ? 3.880 -7.421 3.852 1.00 96.12 83 GLY A CA 1
ATOM 696 C C . GLY A 1 83 ? 4.531 -6.857 2.601 1.00 96.12 83 GLY A C 1
ATOM 697 O O . GLY A 1 83 ? 5.548 -6.165 2.669 1.00 96.12 83 GLY A O 1
ATOM 698 N N . LEU A 1 84 ? 3.934 -7.197 1.462 1.00 97.81 84 LEU A N 1
ATOM 699 C CA . LEU A 1 84 ? 4.342 -6.731 0.147 1.00 97.81 84 LEU A CA 1
ATOM 700 C C . LEU A 1 84 ? 3.125 -6.162 -0.582 1.00 97.81 84 LEU A C 1
ATOM 702 O O . LEU A 1 84 ? 2.165 -6.883 -0.850 1.00 97.81 84 LEU A O 1
ATOM 706 N N . MET A 1 85 ? 3.192 -4.880 -0.920 1.00 97.94 85 MET A N 1
ATOM 707 C CA . MET A 1 85 ? 2.278 -4.205 -1.837 1.00 97.94 85 MET A CA 1
ATOM 708 C C . MET A 1 85 ? 3.082 -3.699 -3.031 1.00 97.94 85 MET A C 1
ATOM 710 O O . MET A 1 85 ? 4.190 -3.190 -2.860 1.00 97.94 85 MET A O 1
ATOM 714 N N . ILE A 1 86 ? 2.520 -3.806 -4.227 1.00 98.00 86 ILE A N 1
ATOM 715 C CA . ILE A 1 86 ? 3.086 -3.193 -5.428 1.00 98.00 86 ILE A CA 1
ATOM 716 C C . ILE A 1 86 ? 2.053 -2.288 -6.082 1.00 98.00 86 ILE A C 1
ATOM 718 O O . ILE A 1 86 ? 0.854 -2.552 -5.999 1.00 98.00 86 ILE A O 1
ATOM 722 N N . ALA A 1 87 ? 2.527 -1.246 -6.750 1.00 97.75 87 ALA A N 1
ATOM 723 C CA . ALA A 1 87 ? 1.725 -0.470 -7.680 1.00 97.75 87 ALA A CA 1
ATOM 724 C C . ALA A 1 87 ? 2.334 -0.588 -9.074 1.00 97.75 87 ALA A C 1
ATOM 726 O O . ALA A 1 87 ? 3.547 -0.455 -9.247 1.00 97.75 87 ALA A O 1
ATOM 727 N N . MET A 1 88 ? 1.490 -0.841 -10.061 1.00 96.31 88 MET A N 1
ATOM 728 C CA . MET A 1 88 ? 1.854 -0.873 -11.473 1.00 96.31 88 MET A CA 1
ATOM 729 C C . MET A 1 88 ? 1.135 0.250 -12.195 1.00 96.31 88 MET A C 1
ATOM 731 O O . MET A 1 88 ? 0.048 0.638 -11.771 1.00 96.31 88 MET A O 1
ATOM 735 N N . ASN A 1 89 ? 1.703 0.746 -13.293 1.00 94.81 89 ASN A N 1
ATOM 736 C CA . ASN A 1 89 ? 0.945 1.610 -14.189 1.00 94.81 89 ASN A CA 1
ATOM 737 C C . ASN A 1 89 ? -0.355 0.897 -14.605 1.00 94.81 89 ASN A C 1
ATOM 739 O O . ASN A 1 89 ? -0.334 -0.306 -14.854 1.00 94.81 89 ASN A O 1
ATOM 743 N N . ALA A 1 90 ? -1.474 1.611 -14.685 1.00 91.38 90 ALA A N 1
ATOM 744 C CA . ALA A 1 90 ? -2.790 1.043 -14.969 1.00 91.38 90 ALA A CA 1
ATOM 745 C C . ALA A 1 90 ? -2.804 0.226 -16.273 1.00 91.38 90 ALA A C 1
ATOM 747 O O . ALA A 1 90 ? -3.385 -0.853 -16.314 1.00 91.38 90 ALA A O 1
ATOM 748 N N . LYS A 1 91 ? -2.082 0.680 -17.306 1.00 91.06 91 LYS A N 1
ATOM 749 C CA . LYS A 1 91 ? -1.972 -0.045 -18.584 1.00 91.06 91 LYS A CA 1
ATOM 750 C C . LYS A 1 91 ? -1.224 -1.369 -18.442 1.00 91.06 91 LYS A C 1
ATOM 752 O O . LYS A 1 91 ? -1.560 -2.349 -19.099 1.00 91.06 91 LYS A O 1
ATOM 757 N N . ASP A 1 92 ? -0.217 -1.396 -17.579 1.00 92.56 92 ASP A N 1
ATOM 758 C CA . ASP A 1 92 ? 0.584 -2.589 -17.322 1.00 92.56 92 ASP A CA 1
ATOM 759 C C . ASP A 1 92 ? -0.159 -3.552 -16.387 1.00 92.56 92 ASP A C 1
ATOM 761 O O . ASP A 1 92 ? -0.083 -4.773 -16.557 1.00 92.56 92 ASP A O 1
ATOM 765 N N . ALA A 1 93 ? -0.918 -2.998 -15.437 1.00 92.69 93 ALA A N 1
ATOM 766 C CA . ALA A 1 93 ? -1.755 -3.719 -14.488 1.00 92.69 93 ALA A CA 1
ATOM 767 C C . ALA A 1 93 ? -2.829 -4.567 -15.187 1.00 92.69 93 ALA A C 1
ATOM 769 O O . ALA A 1 93 ? -3.083 -5.683 -14.745 1.00 92.69 93 ALA A O 1
ATOM 770 N N . ASP A 1 94 ? -3.386 -4.101 -16.310 1.00 89.56 94 ASP A N 1
ATOM 771 C CA . ASP A 1 94 ? -4.362 -4.863 -17.109 1.00 89.56 94 ASP A CA 1
ATOM 772 C C . ASP A 1 94 ? -3.797 -6.190 -17.645 1.00 89.56 94 ASP A C 1
ATOM 774 O O . ASP A 1 94 ? -4.536 -7.145 -17.890 1.00 89.56 94 ASP A O 1
ATOM 778 N N . SER A 1 95 ? -2.475 -6.265 -17.826 1.00 90.06 95 SER A N 1
ATOM 779 C CA . SER A 1 95 ? -1.775 -7.476 -18.271 1.00 90.06 95 SER A CA 1
ATOM 780 C C . SER A 1 95 ? -1.220 -8.324 -17.123 1.00 90.06 95 SER A C 1
ATOM 782 O O . SER A 1 95 ? -0.600 -9.360 -17.371 1.00 90.06 95 SER A O 1
ATOM 784 N N . PHE A 1 96 ? -1.420 -7.899 -15.873 1.00 93.38 96 PHE A N 1
ATOM 785 C CA . PHE A 1 96 ? -0.932 -8.614 -14.704 1.00 93.38 96 PHE A CA 1
ATOM 786 C C . PHE A 1 96 ? -1.764 -9.875 -14.454 1.00 93.38 96 PHE A C 1
ATOM 788 O O . PHE A 1 96 ? -2.970 -9.812 -14.212 1.00 93.38 96 PHE A O 1
ATOM 795 N N . TYR A 1 97 ? -1.108 -11.033 -14.469 1.00 94.06 97 TYR A N 1
ATOM 796 C CA . TYR A 1 97 ? -1.760 -12.322 -14.288 1.00 94.06 97 TYR A CA 1
ATOM 797 C C . TYR A 1 97 ? -0.914 -13.261 -13.426 1.00 94.06 97 TYR A C 1
ATOM 799 O O . TYR A 1 97 ? 0.116 -13.768 -13.860 1.00 94.06 97 TYR A O 1
ATOM 807 N N . ASP A 1 98 ? -1.368 -13.538 -12.203 1.00 94.31 98 ASP A N 1
ATOM 808 C CA . ASP A 1 98 ? -0.723 -14.500 -11.306 1.00 94.31 98 ASP A CA 1
ATOM 809 C C . ASP A 1 98 ? -1.514 -15.810 -11.257 1.00 94.31 98 ASP A C 1
ATOM 811 O O . ASP A 1 98 ? -2.474 -15.940 -10.499 1.00 94.31 98 ASP A O 1
ATOM 815 N N . GLU A 1 99 ? -1.076 -16.808 -12.030 1.00 92.56 99 GLU A N 1
ATOM 816 C CA . GLU A 1 99 ? -1.685 -18.150 -12.078 1.00 92.56 99 GLU A CA 1
ATOM 817 C C . GLU A 1 99 ? -1.784 -18.809 -10.688 1.00 92.56 99 GLU A C 1
ATOM 819 O O . GLU A 1 99 ? -2.660 -19.633 -10.438 1.00 92.56 99 GLU A O 1
ATOM 824 N N . LYS A 1 100 ? -0.891 -18.441 -9.760 1.00 93.12 100 LYS A N 1
ATOM 825 C CA . LYS A 1 100 ? -0.835 -19.001 -8.402 1.00 93.12 100 LYS A CA 1
ATOM 826 C C . LYS A 1 100 ? -1.703 -18.237 -7.391 1.00 93.12 100 LYS A C 1
ATOM 828 O O . LYS A 1 100 ? -1.653 -18.577 -6.210 1.00 93.12 100 LYS A O 1
ATOM 833 N N . GLU A 1 101 ? -2.437 -17.206 -7.822 1.00 94.19 101 GLU A N 1
ATOM 834 C CA . GLU A 1 101 ? -3.347 -16.391 -6.996 1.00 94.19 101 GLU A CA 1
ATOM 835 C C . GLU A 1 101 ? -2.701 -15.813 -5.715 1.00 94.19 101 GLU A C 1
ATOM 837 O O . GLU A 1 101 ? -3.345 -15.622 -4.680 1.00 94.19 101 GLU A O 1
ATOM 842 N N . ARG A 1 102 ? -1.396 -15.526 -5.756 1.00 95.94 102 ARG A N 1
ATOM 843 C CA . ARG A 1 102 ? -0.638 -14.946 -4.637 1.00 95.94 102 ARG A CA 1
ATOM 844 C C . ARG A 1 102 ? -0.813 -13.437 -4.557 1.00 95.94 102 ARG A C 1
ATOM 846 O O . ARG A 1 102 ? -0.533 -12.867 -3.507 1.00 95.94 102 ARG A O 1
ATOM 853 N N . PHE A 1 103 ? -1.244 -12.786 -5.630 1.00 97.31 103 PHE A N 1
ATOM 854 C CA . PHE A 1 103 ? -1.572 -11.365 -5.646 1.00 97.31 103 PHE A CA 1
ATOM 855 C C . PHE A 1 103 ? -3.070 -11.137 -5.792 1.00 97.31 103 PHE A C 1
ATOM 857 O O . PHE A 1 103 ? -3.744 -11.797 -6.577 1.00 97.31 103 PHE A O 1
ATOM 864 N N . ILE A 1 104 ? -3.579 -10.162 -5.042 1.00 96.38 104 ILE A N 1
ATOM 865 C CA . ILE A 1 104 ? -4.957 -9.685 -5.145 1.00 96.38 104 ILE A CA 1
ATOM 866 C C . ILE A 1 104 ? -4.914 -8.182 -5.393 1.00 96.38 104 ILE A C 1
ATOM 868 O O . ILE A 1 104 ? -4.236 -7.462 -4.656 1.00 96.38 104 ILE A O 1
ATOM 872 N N . GLN A 1 105 ? -5.643 -7.718 -6.406 1.00 96.19 105 GLN A N 1
ATOM 873 C CA . GLN A 1 105 ? -5.832 -6.291 -6.652 1.00 96.19 105 GLN A CA 1
ATOM 874 C C . GLN A 1 105 ? -6.577 -5.644 -5.474 1.00 96.19 105 GLN A C 1
ATOM 876 O O . GLN A 1 105 ? -7.542 -6.215 -4.958 1.00 96.19 105 GLN A O 1
ATOM 881 N N . ASP A 1 106 ? -6.113 -4.484 -5.013 1.00 94.69 106 ASP A N 1
ATOM 882 C CA . ASP A 1 106 ? -6.631 -3.836 -3.808 1.00 94.69 106 ASP A CA 1
ATOM 883 C C . ASP A 1 106 ? -6.833 -2.330 -3.990 1.00 94.69 106 ASP A C 1
ATOM 885 O O . ASP A 1 106 ? -5.934 -1.524 -3.753 1.00 94.69 106 ASP A O 1
ATOM 889 N N . ASP A 1 107 ? -8.060 -1.946 -4.333 1.00 89.56 107 ASP A N 1
ATOM 890 C CA . ASP A 1 107 ? -8.440 -0.545 -4.550 1.00 89.56 107 ASP A CA 1
ATOM 891 C C . ASP A 1 107 ? -8.341 0.312 -3.274 1.00 89.56 107 ASP A C 1
ATOM 893 O O . ASP A 1 107 ? -8.259 1.537 -3.343 1.00 89.56 107 ASP A O 1
ATOM 897 N N . ASN A 1 108 ? -8.305 -0.306 -2.085 1.00 89.31 108 ASN A N 1
ATOM 898 C CA . ASN A 1 108 ? -8.127 0.431 -0.833 1.00 89.31 108 ASN A CA 1
ATOM 899 C C . ASN A 1 108 ? -6.657 0.778 -0.560 1.00 89.31 108 ASN A C 1
ATOM 901 O O . ASN A 1 108 ? -6.373 1.548 0.361 1.00 89.31 108 ASN A O 1
ATOM 905 N N . ALA A 1 109 ? -5.706 0.210 -1.308 1.00 91.75 109 ALA A N 1
ATOM 906 C CA . ALA A 1 109 ? -4.280 0.464 -1.109 1.00 91.75 109 ALA A CA 1
ATOM 907 C C . ALA A 1 109 ? -3.926 1.939 -1.297 1.00 91.75 109 ALA A C 1
ATOM 909 O O . ALA A 1 109 ? -3.078 2.458 -0.568 1.00 91.75 109 ALA A O 1
ATOM 910 N N . PHE A 1 110 ? -4.655 2.622 -2.185 1.00 87.75 110 PHE A N 1
ATOM 911 C CA . PHE A 1 110 ? -4.563 4.059 -2.403 1.00 87.75 110 PHE A CA 1
ATOM 912 C C . PHE A 1 110 ? -4.442 4.843 -1.090 1.00 87.75 110 PHE A C 1
ATOM 914 O O . PHE A 1 110 ? -3.493 5.595 -0.917 1.00 87.75 110 PHE A O 1
ATOM 921 N N . PHE A 1 111 ? -5.319 4.602 -0.114 1.00 85.00 111 PHE A N 1
ATOM 922 C CA . PHE A 1 111 ? -5.351 5.378 1.133 1.00 85.00 111 PHE A CA 1
ATOM 923 C C . PHE A 1 111 ? -4.106 5.262 2.001 1.00 85.00 111 PHE A C 1
ATOM 925 O O . PHE A 1 111 ? -3.842 6.124 2.838 1.00 85.00 111 PHE A O 1
ATOM 932 N N . PHE A 1 112 ? -3.387 4.154 1.869 1.00 90.12 112 PHE A N 1
ATOM 933 C CA . PHE A 1 112 ? -2.180 3.900 2.641 1.00 90.12 112 PHE A CA 1
ATOM 934 C C . PHE A 1 112 ? -0.933 4.376 1.895 1.00 90.12 112 PHE A C 1
ATOM 936 O O . PHE A 1 112 ? 0.034 4.771 2.539 1.00 90.12 112 PHE A O 1
ATOM 943 N N . CYS A 1 113 ? -0.981 4.367 0.563 1.00 92.38 113 CYS A N 1
ATOM 944 C CA . CYS A 1 113 ? 0.142 4.667 -0.320 1.00 92.38 113 CYS A CA 1
ATOM 945 C C . CYS A 1 113 ? 0.145 6.116 -0.841 1.00 92.38 113 CYS A C 1
ATOM 947 O O . CYS A 1 113 ? 1.190 6.597 -1.272 1.00 92.38 113 CYS A O 1
ATOM 949 N N . GLU A 1 114 ? -0.993 6.822 -0.777 1.00 91.94 114 GLU A N 1
ATOM 950 C CA . GLU A 1 114 ? -1.215 8.161 -1.351 1.00 91.94 114 GLU A CA 1
ATOM 951 C C . GLU A 1 114 ? -0.089 9.132 -1.003 1.00 91.94 114 GLU A C 1
ATOM 953 O O . GLU A 1 114 ? 0.447 9.810 -1.872 1.00 91.94 114 GLU A O 1
ATOM 958 N N . LYS A 1 115 ? 0.292 9.180 0.275 1.00 93.19 115 LYS A N 1
ATOM 959 C CA . LYS A 1 115 ? 1.289 10.127 0.772 1.00 93.19 115 LYS A CA 1
ATOM 960 C C . LYS A 1 115 ? 2.663 9.916 0.135 1.00 93.19 115 LYS A C 1
ATOM 962 O O . LYS A 1 115 ? 3.310 10.895 -0.230 1.00 93.19 115 LYS A O 1
ATOM 967 N N . ASP A 1 116 ? 3.107 8.666 0.032 1.00 95.38 116 ASP A N 1
ATOM 968 C CA . ASP A 1 116 ? 4.432 8.349 -0.506 1.00 95.38 116 ASP A CA 1
ATOM 969 C C . ASP A 1 116 ? 4.481 8.654 -2.007 1.00 95.38 116 ASP A C 1
ATOM 971 O O . ASP A 1 116 ? 5.437 9.263 -2.485 1.00 95.38 116 ASP A O 1
ATOM 975 N N . ILE A 1 117 ? 3.408 8.321 -2.733 1.00 95.50 117 ILE A N 1
ATOM 976 C CA . ILE A 1 117 ? 3.289 8.620 -4.165 1.00 95.50 117 ILE A CA 1
ATOM 977 C C . ILE A 1 117 ? 3.172 10.134 -4.391 1.00 95.50 117 ILE A C 1
ATOM 979 O O . ILE A 1 117 ? 3.813 10.658 -5.295 1.00 95.50 117 ILE A O 1
ATOM 983 N N . TYR A 1 118 ? 2.426 10.862 -3.553 1.00 96.00 118 TYR A N 1
ATOM 984 C CA . TYR A 1 118 ? 2.319 12.322 -3.653 1.00 96.00 118 TYR A CA 1
ATOM 985 C C . TYR A 1 118 ? 3.679 13.000 -3.490 1.00 96.00 118 TYR A C 1
ATOM 987 O O . TYR A 1 118 ? 4.015 13.897 -4.254 1.00 96.00 118 TYR A O 1
ATOM 995 N N . HIS A 1 119 ? 4.494 12.545 -2.533 1.00 95.44 119 HIS A N 1
ATOM 996 C CA . HIS A 1 119 ? 5.855 13.057 -2.386 1.00 95.44 119 HIS A CA 1
ATOM 997 C C . HIS A 1 119 ? 6.713 12.798 -3.632 1.00 95.44 119 HIS A C 1
ATOM 999 O O . HIS A 1 119 ? 7.474 13.674 -4.023 1.00 95.44 119 HIS A O 1
ATOM 1005 N N . GLN A 1 120 ? 6.575 11.639 -4.286 1.00 94.19 120 GLN A N 1
ATOM 1006 C CA . GLN A 1 120 ? 7.262 11.394 -5.562 1.00 94.19 120 GLN A CA 1
ATOM 1007 C C . GLN A 1 120 ? 6.761 12.309 -6.676 1.00 94.19 120 GLN A C 1
ATOM 1009 O O . GLN A 1 120 ? 7.559 12.826 -7.450 1.00 94.19 120 GLN A O 1
ATOM 1014 N N . TYR A 1 121 ? 5.449 12.521 -6.742 1.00 94.94 121 TYR A N 1
ATOM 1015 C CA . TYR A 1 121 ? 4.823 13.376 -7.737 1.00 94.94 121 TYR A CA 1
ATOM 1016 C C . TYR A 1 121 ? 5.318 14.825 -7.628 1.00 94.94 121 TYR A C 1
ATOM 1018 O O . TYR A 1 121 ? 5.820 15.362 -8.607 1.00 94.94 121 TYR A O 1
ATOM 1026 N N . ILE A 1 122 ? 5.277 15.445 -6.444 1.00 96.25 122 ILE A N 1
ATOM 1027 C CA . ILE A 1 122 ? 5.692 16.854 -6.292 1.00 96.25 122 ILE A CA 1
ATOM 1028 C C . ILE A 1 122 ? 7.195 17.069 -6.534 1.00 96.25 122 ILE A C 1
ATOM 1030 O O . ILE A 1 122 ? 7.618 18.168 -6.898 1.00 96.25 122 ILE A O 1
ATOM 1034 N N . GLU A 1 123 ? 8.009 16.031 -6.332 1.00 94.69 123 GLU A N 1
ATOM 1035 C CA . GLU A 1 123 ? 9.449 16.060 -6.597 1.00 94.69 123 GLU A CA 1
ATOM 1036 C C . GLU A 1 123 ? 9.813 15.706 -8.045 1.00 94.69 123 GLU A C 1
ATOM 1038 O O . GLU A 1 123 ? 10.981 15.864 -8.419 1.00 94.69 123 GLU A O 1
ATOM 1043 N N . ALA A 1 124 ? 8.850 15.253 -8.855 1.00 91.25 124 ALA A N 1
ATOM 1044 C CA . ALA A 1 124 ? 9.074 14.907 -10.249 1.00 91.25 124 ALA A CA 1
ATOM 1045 C C . ALA A 1 124 ? 9.521 16.136 -11.048 1.00 91.25 124 ALA A C 1
ATOM 1047 O O . ALA A 1 124 ? 9.001 17.240 -10.872 1.00 91.25 124 ALA A O 1
ATOM 1048 N N . ILE A 1 125 ? 10.512 15.918 -11.912 1.00 90.88 125 ILE A N 1
ATOM 1049 C CA . ILE A 1 125 ? 11.073 16.929 -12.804 1.00 90.88 125 ILE A CA 1
ATOM 1050 C C . ILE A 1 125 ? 10.368 16.816 -14.151 1.00 90.88 125 ILE A C 1
ATOM 1052 O O . ILE A 1 125 ? 10.285 15.722 -14.710 1.00 90.88 125 ILE A O 1
ATOM 1056 N N . ASP A 1 126 ? 9.887 17.938 -14.669 1.00 88.88 126 ASP A N 1
ATOM 1057 C CA . ASP A 1 126 ? 9.243 17.981 -15.975 1.00 88.88 126 ASP A CA 1
ATOM 1058 C C . ASP A 1 126 ? 10.200 18.294 -17.129 1.00 88.88 126 ASP A C 1
ATOM 1060 O O . ASP A 1 126 ? 11.420 18.347 -16.965 1.00 88.88 126 ASP A O 1
ATOM 1064 N N . GLU A 1 127 ? 9.637 18.470 -18.325 1.00 87.56 127 GLU A N 1
ATOM 1065 C CA . GLU A 1 127 ? 10.388 18.695 -19.564 1.00 87.56 127 GLU A CA 1
ATOM 1066 C C . GLU A 1 127 ? 11.268 19.956 -19.522 1.00 87.56 127 GLU A C 1
ATOM 1068 O O . GLU A 1 127 ? 12.298 20.001 -20.195 1.00 87.56 127 GLU A O 1
ATOM 1073 N N . ASP A 1 128 ? 10.925 20.945 -18.687 1.00 89.25 128 ASP A N 1
ATOM 1074 C CA . ASP A 1 128 ? 11.723 22.163 -18.507 1.00 89.25 128 ASP A CA 1
ATOM 1075 C C . ASP A 1 128 ? 12.838 21.992 -17.457 1.00 89.25 128 ASP A C 1
ATOM 1077 O O . ASP A 1 128 ? 13.557 22.946 -17.145 1.00 89.25 128 ASP A O 1
ATOM 1081 N N . GLY A 1 129 ? 12.988 20.800 -16.870 1.00 91.56 129 GLY A N 1
ATOM 1082 C CA . GLY A 1 129 ? 13.997 20.525 -15.847 1.00 91.56 129 GLY A CA 1
ATOM 1083 C C . GLY A 1 129 ? 13.653 21.084 -14.462 1.00 91.56 129 GLY A C 1
ATOM 1084 O O . GLY A 1 129 ? 14.537 21.206 -13.613 1.00 91.56 129 GLY A O 1
ATOM 1085 N N . LEU A 1 130 ? 12.387 21.423 -14.219 1.00 92.62 130 LEU A N 1
ATOM 1086 C CA . LEU A 1 130 ? 11.904 22.007 -12.969 1.00 92.62 130 LEU A CA 1
ATOM 1087 C C . LEU A 1 130 ? 10.988 21.027 -12.231 1.00 92.62 130 LEU A C 1
ATOM 1089 O O . LEU A 1 130 ? 10.272 20.245 -12.853 1.00 92.62 130 LEU A O 1
ATOM 1093 N N . LYS A 1 131 ? 11.003 21.077 -10.895 1.00 94.81 131 LYS A N 1
ATOM 1094 C CA . LYS A 1 131 ? 10.116 20.244 -10.079 1.00 94.81 131 LYS A CA 1
ATOM 1095 C C . LYS A 1 131 ? 8.702 20.808 -10.058 1.00 94.81 131 LYS A C 1
ATOM 1097 O O . LYS A 1 131 ? 8.526 22.027 -10.024 1.00 94.81 131 LYS A O 1
ATOM 1102 N N . PHE A 1 132 ? 7.698 19.941 -9.966 1.00 94.06 132 PHE A N 1
ATOM 1103 C CA . PHE A 1 132 ? 6.305 20.381 -9.841 1.00 94.06 132 PHE A CA 1
ATOM 1104 C C . PHE A 1 132 ? 6.052 21.248 -8.603 1.00 94.06 132 PHE A C 1
ATOM 1106 O O . PHE A 1 132 ? 5.342 22.249 -8.707 1.00 94.06 132 PHE A O 1
ATOM 1113 N N . ILE A 1 133 ? 6.698 20.944 -7.471 1.00 96.25 133 ILE A N 1
ATOM 1114 C CA . ILE A 1 133 ? 6.605 21.760 -6.247 1.00 96.25 133 ILE A CA 1
ATOM 1115 C C . ILE A 1 133 ? 7.070 23.213 -6.435 1.00 96.25 133 ILE A C 1
ATOM 1117 O O . ILE A 1 133 ? 6.624 24.096 -5.708 1.00 96.25 133 ILE A O 1
ATOM 1121 N N . ASP A 1 134 ? 7.946 23.473 -7.409 1.00 95.69 134 ASP A N 1
ATOM 1122 C CA . ASP A 1 134 ? 8.472 24.813 -7.681 1.00 95.69 134 ASP A CA 1
ATOM 1123 C C . ASP A 1 134 ? 7.597 25.592 -8.684 1.00 95.69 134 ASP A C 1
ATOM 1125 O O . ASP A 1 134 ? 7.767 26.804 -8.836 1.00 95.69 134 ASP A O 1
ATOM 1129 N N . LYS A 1 135 ? 6.670 24.913 -9.378 1.00 94.12 135 LYS A N 1
ATOM 1130 C CA . LYS A 1 135 ? 5.816 25.501 -10.426 1.00 94.12 135 LYS A CA 1
ATOM 1131 C C . LYS A 1 135 ? 4.395 25.807 -9.972 1.00 94.12 135 LYS A C 1
ATOM 1133 O O . LYS A 1 135 ? 3.832 26.810 -10.409 1.00 94.12 135 LYS A O 1
ATOM 1138 N N . TYR A 1 136 ? 3.818 24.948 -9.140 1.00 94.44 136 TYR A N 1
ATOM 1139 C CA . TYR A 1 136 ? 2.394 24.975 -8.813 1.00 94.44 136 TYR A CA 1
ATOM 1140 C C . TYR A 1 136 ? 2.161 25.183 -7.317 1.00 94.44 136 TYR A C 1
ATOM 1142 O O . TYR A 1 136 ? 3.015 24.884 -6.482 1.00 94.44 136 TYR A O 1
ATOM 1150 N N . SER A 1 137 ? 0.984 25.698 -6.968 1.00 96.38 137 SER A N 1
ATOM 1151 C CA . SER A 1 137 ? 0.547 25.761 -5.570 1.00 96.38 137 SER A CA 1
ATOM 1152 C C . SER A 1 137 ? 0.222 24.367 -5.016 1.00 96.38 137 SER A C 1
ATOM 1154 O O . SER A 1 137 ? -0.129 23.456 -5.763 1.00 96.38 137 SER A O 1
ATOM 1156 N N . GLU A 1 138 ? 0.293 24.189 -3.691 1.00 95.81 138 GLU A N 1
ATOM 1157 C CA . GLU A 1 138 ? -0.078 22.918 -3.040 1.00 95.81 138 GLU A CA 1
ATOM 1158 C C . GLU A 1 138 ? -1.529 22.530 -3.363 1.00 95.81 138 GLU A C 1
ATOM 1160 O O . GLU A 1 138 ? -1.821 21.354 -3.562 1.00 95.81 138 GLU A O 1
ATOM 1165 N N . GLU A 1 139 ? -2.446 23.495 -3.454 1.00 95.44 139 GLU A N 1
ATOM 1166 C CA . GLU A 1 139 ? -3.834 23.234 -3.833 1.00 95.44 139 GLU A CA 1
ATOM 1167 C C . GLU A 1 139 ? -3.960 22.667 -5.256 1.00 95.44 139 GLU A C 1
ATOM 1169 O O . GLU A 1 139 ? -4.698 21.701 -5.457 1.00 95.44 139 GLU A O 1
ATOM 1174 N N . GLU A 1 140 ? -3.231 23.229 -6.224 1.00 95.44 140 GLU A N 1
ATOM 1175 C CA . GLU A 1 140 ? -3.201 22.737 -7.609 1.00 95.44 140 GLU A CA 1
ATOM 1176 C C . GLU A 1 140 ? -2.575 21.342 -7.687 1.00 95.44 140 GLU A C 1
ATOM 1178 O O . GLU A 1 140 ? -3.177 20.439 -8.264 1.00 95.44 140 GLU A O 1
ATOM 1183 N N . LEU A 1 141 ? -1.429 21.135 -7.028 1.00 95.62 141 LEU A N 1
ATOM 1184 C CA . LEU A 1 141 ? -0.739 19.842 -6.979 1.00 95.62 141 LEU A CA 1
ATOM 1185 C C . LEU A 1 141 ? -1.626 18.749 -6.385 1.00 95.62 141 LEU A C 1
ATOM 1187 O O . LEU A 1 141 ? -1.672 17.631 -6.891 1.00 95.62 141 LEU A O 1
ATOM 1191 N N . ARG A 1 142 ? -2.356 19.057 -5.308 1.00 93.50 142 ARG A N 1
ATOM 1192 C CA . ARG A 1 142 ? -3.281 18.108 -4.677 1.00 93.50 142 ARG A CA 1
ATOM 1193 C C . ARG A 1 142 ? -4.445 17.741 -5.578 1.00 93.50 142 ARG A C 1
ATOM 1195 O O . ARG A 1 142 ? -4.904 16.601 -5.502 1.00 93.50 142 ARG A O 1
ATOM 1202 N N . GLN A 1 143 ? -4.956 18.700 -6.342 1.00 92.88 143 GLN A N 1
ATOM 1203 C CA . GLN A 1 143 ? -6.073 18.463 -7.244 1.00 92.88 143 GLN A CA 1
ATOM 1204 C C . GLN A 1 143 ? -5.624 17.613 -8.434 1.00 92.88 143 GLN A C 1
ATOM 1206 O O . GLN A 1 143 ? -6.195 16.548 -8.653 1.00 92.88 143 GLN A O 1
ATOM 1211 N N . ASP A 1 144 ? -4.553 18.020 -9.117 1.00 93.25 144 ASP A N 1
ATOM 1212 C CA . ASP A 1 144 ? -3.985 17.298 -10.262 1.00 93.25 144 ASP A CA 1
ATOM 1213 C C . ASP A 1 144 ? -3.591 15.864 -9.889 1.00 93.25 144 ASP A C 1
ATOM 1215 O O . ASP A 1 144 ? -3.968 14.890 -10.543 1.00 93.25 144 ASP A O 1
ATOM 1219 N N . PHE A 1 145 ? -2.928 15.708 -8.742 1.00 94.19 145 PHE A N 1
ATOM 1220 C CA . PHE A 1 145 ? -2.541 14.398 -8.250 1.00 94.19 145 PHE A CA 1
ATOM 1221 C C . PHE A 1 145 ? -3.734 13.452 -8.049 1.00 94.19 145 PHE A C 1
ATOM 1223 O O . PHE A 1 145 ? -3.634 12.261 -8.352 1.00 94.19 145 PHE A O 1
ATOM 1230 N N . LYS A 1 146 ? -4.852 13.965 -7.520 1.00 89.25 146 LYS A N 1
ATOM 1231 C CA . LYS A 1 146 ? -6.056 13.170 -7.240 1.00 89.25 146 LYS A CA 1
ATOM 1232 C C . LYS A 1 146 ? -6.849 12.845 -8.495 1.00 89.25 146 LYS A C 1
ATOM 1234 O O . LYS A 1 146 ? -7.387 11.742 -8.579 1.00 89.25 146 LYS A O 1
ATOM 1239 N N . ASP A 1 147 ? -6.933 13.792 -9.417 1.00 87.50 147 ASP A N 1
ATOM 1240 C CA . ASP A 1 147 ? -7.767 13.668 -10.607 1.00 87.50 147 ASP A CA 1
ATOM 1241 C C . ASP A 1 147 ? -7.065 12.884 -11.719 1.00 87.50 147 ASP A C 1
ATOM 1243 O O . ASP A 1 147 ? -7.715 12.118 -12.429 1.00 87.50 147 ASP A O 1
ATOM 1247 N N . GLU A 1 148 ? -5.746 13.038 -11.856 1.00 86.19 148 GLU A N 1
ATOM 1248 C CA . GLU A 1 148 ? -5.011 12.513 -13.007 1.00 86.19 148 GLU A CA 1
ATOM 1249 C C . GLU A 1 148 ? -3.914 11.532 -12.608 1.00 86.19 148 GLU A C 1
ATOM 1251 O O . GLU A 1 148 ? -3.837 10.432 -13.156 1.00 86.19 148 GLU A O 1
ATOM 1256 N N . TYR A 1 149 ? -3.060 11.894 -11.649 1.00 88.44 149 TYR A N 1
ATOM 1257 C CA . TYR A 1 149 ? -1.827 11.139 -11.430 1.00 88.44 149 TYR A CA 1
ATOM 1258 C C . TYR A 1 149 ? -2.068 9.785 -10.762 1.00 88.44 149 TYR A C 1
ATOM 1260 O O . TYR A 1 149 ? -1.638 8.746 -11.266 1.00 88.44 149 TYR A O 1
ATOM 1268 N N . ILE A 1 150 ? -2.762 9.775 -9.623 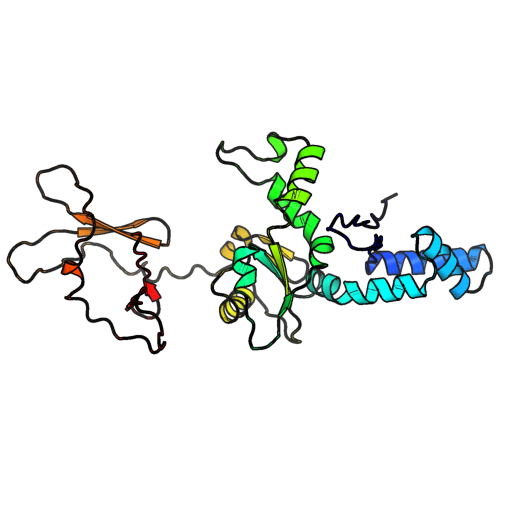1.00 87.56 150 ILE A N 1
ATOM 1269 C CA . ILE A 1 150 ? -2.915 8.558 -8.826 1.00 87.56 150 ILE A CA 1
ATOM 1270 C C . ILE A 1 150 ? -3.803 7.508 -9.510 1.00 87.56 150 ILE A C 1
ATOM 1272 O O . ILE A 1 150 ? -3.602 6.305 -9.337 1.00 87.56 150 ILE A O 1
ATOM 1276 N N . MET A 1 151 ? -4.758 7.942 -10.333 1.00 85.62 151 MET A N 1
ATOM 1277 C CA . MET A 1 151 ? -5.657 7.038 -11.054 1.00 85.62 151 MET A CA 1
ATOM 1278 C C . MET A 1 151 ? -4.930 6.166 -12.087 1.00 85.62 151 MET A C 1
ATOM 1280 O O . MET A 1 151 ? -5.481 5.167 -12.544 1.00 85.62 151 MET A O 1
ATOM 1284 N N . ASN A 1 152 ? -3.676 6.492 -12.410 1.00 90.62 152 ASN A N 1
ATOM 1285 C CA . ASN A 1 152 ? -2.837 5.717 -13.315 1.00 90.62 152 ASN A CA 1
ATOM 1286 C C . ASN A 1 152 ? -2.166 4.508 -12.657 1.00 90.62 152 ASN A C 1
ATOM 1288 O O . ASN A 1 152 ? -1.261 3.940 -13.268 1.00 90.62 152 ASN A O 1
ATOM 1292 N N . TYR A 1 153 ? -2.573 4.098 -11.451 1.00 94.38 153 TYR A N 1
ATOM 1293 C CA . TYR A 1 153 ? -1.962 2.967 -10.758 1.00 94.38 153 TYR A CA 1
ATOM 1294 C C . TYR A 1 153 ? -2.956 1.868 -10.378 1.00 94.38 153 TYR A C 1
ATOM 1296 O O . TYR A 1 153 ? -3.972 2.112 -9.729 1.00 94.38 153 TYR A O 1
ATOM 1304 N N . GLY A 1 154 ? -2.607 0.630 -10.731 1.00 95.44 154 GLY A N 1
ATOM 1305 C CA . GLY A 1 154 ? -3.218 -0.586 -10.201 1.00 95.44 154 GLY A CA 1
ATOM 1306 C C . GLY A 1 154 ? -2.400 -1.124 -9.029 1.00 95.44 154 GLY A C 1
ATOM 1307 O O . GLY A 1 154 ? -1.194 -1.342 -9.160 1.00 95.44 154 GLY A O 1
ATOM 1308 N N . PHE A 1 155 ? -3.045 -1.343 -7.883 1.00 97.12 155 PHE A N 1
ATOM 1309 C CA . PHE A 1 155 ? -2.391 -1.819 -6.663 1.00 97.12 155 PHE A CA 1
ATOM 1310 C C . PHE A 1 155 ? -2.642 -3.305 -6.435 1.00 97.12 155 PHE A C 1
ATOM 1312 O O . PHE A 1 155 ? -3.781 -3.760 -6.519 1.00 97.12 155 PHE A O 1
ATOM 1319 N N . PHE A 1 156 ? -1.598 -4.047 -6.066 1.00 97.69 156 PHE A N 1
ATOM 1320 C CA . PHE A 1 156 ? -1.682 -5.480 -5.796 1.00 97.69 156 PHE A CA 1
ATOM 1321 C C . PHE A 1 156 ? -1.011 -5.823 -4.471 1.00 97.69 156 PHE A C 1
ATOM 1323 O O . PHE A 1 156 ? 0.186 -5.592 -4.277 1.00 97.69 156 PHE A O 1
ATOM 1330 N N . ARG A 1 157 ? -1.775 -6.441 -3.567 1.00 97.31 157 ARG A N 1
ATOM 1331 C CA . ARG A 1 157 ? -1.244 -6.991 -2.318 1.00 97.31 157 ARG A CA 1
ATOM 1332 C C . ARG A 1 157 ? -0.860 -8.447 -2.482 1.00 97.31 157 ARG A C 1
ATOM 1334 O O . ARG A 1 157 ? -1.625 -9.244 -3.026 1.00 97.31 157 ARG A O 1
ATOM 1341 N N . TYR A 1 158 ? 0.287 -8.808 -1.933 1.00 97.62 158 TYR A N 1
ATOM 1342 C CA . TYR A 1 158 ? 0.723 -10.191 -1.845 1.00 97.62 158 TYR A CA 1
ATOM 1343 C C . TYR A 1 158 ? 0.061 -10.894 -0.652 1.00 97.62 158 TYR A C 1
ATOM 1345 O O . TYR A 1 158 ? -0.029 -10.344 0.447 1.00 97.62 158 TYR A O 1
ATOM 1353 N N . THR A 1 159 ? -0.421 -12.115 -0.860 1.00 95.62 159 THR A N 1
ATOM 1354 C CA . THR A 1 159 ? -1.279 -12.843 0.088 1.00 95.62 159 THR A CA 1
ATOM 1355 C C . THR A 1 159 ? -0.703 -14.181 0.533 1.00 95.62 159 THR A C 1
ATOM 1357 O O . THR A 1 159 ? -1.214 -14.771 1.488 1.00 95.62 159 THR A O 1
ATOM 1360 N N . ALA A 1 160 ? 0.363 -14.661 -0.112 1.00 92.75 160 ALA A N 1
ATOM 1361 C CA . ALA A 1 160 ? 0.970 -15.927 0.268 1.00 92.75 160 ALA A CA 1
ATOM 1362 C C . ALA A 1 160 ? 1.673 -15.831 1.631 1.00 92.75 160 ALA A C 1
ATOM 1364 O O . ALA A 1 160 ? 2.177 -14.785 2.040 1.00 92.75 160 ALA A O 1
ATOM 1365 N N . SER A 1 161 ? 1.752 -16.964 2.328 1.00 87.56 161 SER A N 1
ATOM 1366 C CA . SER A 1 161 ? 2.272 -17.039 3.698 1.00 87.56 161 SER A CA 1
ATOM 1367 C C . SER A 1 161 ? 3.768 -16.745 3.828 1.00 87.56 161 SER A C 1
ATOM 1369 O O . SER A 1 161 ? 4.221 -16.359 4.903 1.00 87.56 161 SER A O 1
ATOM 1371 N N . SER A 1 162 ? 4.550 -16.963 2.769 1.00 92.56 162 SER A N 1
ATOM 1372 C CA . SER A 1 162 ? 5.994 -16.720 2.760 1.00 92.56 162 SER A CA 1
ATOM 1373 C C . SER A 1 162 ? 6.318 -15.461 1.967 1.00 92.56 162 SER A C 1
ATOM 1375 O O . SER A 1 162 ? 6.199 -15.456 0.737 1.00 92.56 162 SER A O 1
ATOM 1377 N N . LEU A 1 163 ? 6.755 -14.419 2.674 1.00 95.12 163 LEU A N 1
ATOM 1378 C CA . LEU A 1 163 ? 7.235 -13.190 2.053 1.00 95.12 163 LEU A CA 1
ATOM 1379 C C . LEU A 1 163 ? 8.590 -13.415 1.359 1.00 95.12 163 LEU A C 1
ATOM 1381 O O . LEU A 1 163 ? 9.411 -14.197 1.856 1.00 95.12 163 LEU A O 1
ATOM 1385 N N . PRO A 1 164 ? 8.842 -12.726 0.233 1.00 94.81 164 PRO A N 1
ATOM 1386 C CA . PRO A 1 164 ? 10.184 -12.636 -0.334 1.00 94.81 164 PRO A CA 1
ATOM 1387 C C . PRO A 1 164 ? 11.146 -11.993 0.674 1.00 94.81 164 PRO A C 1
ATOM 1389 O O . PRO A 1 164 ? 10.716 -11.322 1.610 1.00 94.81 164 PRO A O 1
ATOM 1392 N N . LYS A 1 165 ? 12.454 -12.225 0.516 1.00 94.00 165 LYS A N 1
ATOM 1393 C CA . LYS A 1 165 ? 13.468 -11.714 1.457 1.00 94.00 165 LYS A CA 1
ATOM 1394 C C . LYS A 1 165 ? 14.128 -10.430 0.974 1.00 94.00 165 LYS A C 1
ATOM 1396 O O . LYS A 1 165 ? 14.608 -9.654 1.793 1.00 94.00 165 LYS A O 1
ATOM 1401 N N . THR A 1 166 ? 14.181 -10.237 -0.339 1.00 94.50 166 THR A N 1
ATOM 1402 C CA . THR A 1 166 ? 14.891 -9.130 -0.981 1.00 94.50 166 THR A CA 1
ATOM 1403 C C . THR A 1 166 ? 14.055 -8.517 -2.097 1.00 94.50 166 THR A C 1
ATOM 1405 O O . THR A 1 166 ? 13.164 -9.171 -2.642 1.00 94.50 166 THR A O 1
ATOM 1408 N N . ILE A 1 167 ? 14.394 -7.289 -2.494 1.00 95.06 167 ILE A N 1
ATOM 1409 C CA . ILE A 1 167 ? 13.834 -6.647 -3.689 1.00 95.06 167 ILE A CA 1
ATOM 1410 C C . ILE A 1 167 ? 14.008 -7.522 -4.934 1.00 95.06 167 ILE A C 1
ATOM 1412 O O . ILE A 1 167 ? 13.069 -7.695 -5.703 1.00 95.06 167 ILE A O 1
ATOM 1416 N N . ASN A 1 168 ? 15.173 -8.146 -5.115 1.00 94.44 168 ASN A N 1
ATOM 1417 C CA . ASN A 1 168 ? 15.412 -9.029 -6.256 1.00 94.44 168 ASN A CA 1
ATOM 1418 C C . ASN A 1 168 ? 14.450 -10.233 -6.270 1.00 94.44 168 ASN A C 1
ATOM 1420 O O . ASN A 1 168 ? 13.954 -10.620 -7.326 1.00 94.44 168 ASN A O 1
ATOM 1424 N N . ASP A 1 169 ? 14.141 -10.810 -5.104 1.00 95.38 169 ASP A N 1
ATOM 1425 C CA . ASP A 1 169 ? 13.149 -11.888 -5.006 1.00 95.38 169 ASP A CA 1
ATOM 1426 C C . ASP A 1 169 ? 11.741 -11.394 -5.363 1.00 95.38 169 ASP A C 1
ATOM 1428 O O . ASP A 1 169 ? 11.000 -12.107 -6.038 1.00 95.38 169 ASP A O 1
ATOM 1432 N N . ILE A 1 170 ? 11.389 -10.167 -4.957 1.00 96.38 170 ILE A N 1
ATOM 1433 C CA . ILE A 1 170 ? 10.123 -9.515 -5.323 1.00 96.38 170 ILE A CA 1
ATOM 1434 C C . ILE A 1 170 ? 10.038 -9.343 -6.842 1.00 96.38 170 ILE A C 1
ATOM 1436 O O . ILE A 1 170 ? 9.050 -9.750 -7.444 1.00 96.38 170 ILE A O 1
ATOM 1440 N N . LEU A 1 171 ? 11.077 -8.802 -7.483 1.00 95.19 171 LEU A N 1
ATOM 1441 C CA . LEU A 1 171 ? 11.076 -8.592 -8.933 1.00 95.19 171 LEU A CA 1
ATOM 1442 C C . LEU A 1 171 ? 11.025 -9.913 -9.710 1.00 95.19 171 LEU A C 1
ATOM 1444 O O . LEU A 1 171 ? 10.300 -10.010 -10.697 1.00 95.19 171 LEU A O 1
ATOM 1448 N N . LYS A 1 172 ? 11.741 -10.953 -9.259 1.00 93.88 172 LYS A N 1
ATOM 1449 C CA . LYS A 1 172 ? 11.642 -12.302 -9.847 1.00 93.88 172 LYS A CA 1
ATOM 1450 C C . LYS A 1 172 ? 10.225 -12.851 -9.753 1.00 93.88 172 LYS A C 1
ATOM 1452 O O . LYS A 1 172 ? 9.732 -13.417 -10.720 1.00 93.88 172 LYS A O 1
ATOM 1457 N N . LEU A 1 173 ? 9.585 -12.661 -8.603 1.00 95.19 173 LEU A N 1
ATOM 1458 C CA . LEU A 1 173 ? 8.218 -13.092 -8.358 1.00 95.19 173 LEU A CA 1
ATOM 1459 C C . LEU A 1 173 ? 7.221 -12.332 -9.247 1.00 95.19 173 LEU A C 1
ATOM 1461 O O . LEU A 1 173 ? 6.359 -12.963 -9.844 1.00 95.19 173 LEU A O 1
ATOM 1465 N N . ILE A 1 174 ? 7.370 -11.015 -9.407 1.00 94.94 174 ILE A N 1
ATOM 1466 C CA . ILE A 1 174 ? 6.521 -10.208 -10.302 1.00 94.94 174 ILE A CA 1
ATOM 1467 C C . ILE A 1 174 ? 6.723 -10.598 -11.764 1.00 94.94 174 ILE A C 1
ATOM 1469 O O . ILE A 1 174 ? 5.752 -10.660 -12.509 1.00 94.94 174 ILE A O 1
ATOM 1473 N N . LYS A 1 175 ? 7.953 -10.936 -12.167 1.00 93.69 175 LYS A N 1
ATOM 1474 C CA . LYS A 1 175 ? 8.267 -11.392 -13.529 1.00 93.69 175 LYS A CA 1
ATOM 1475 C C . LYS A 1 175 ? 7.565 -12.704 -13.906 1.00 93.69 175 LYS A C 1
ATOM 1477 O O . LYS A 1 175 ? 7.404 -12.987 -15.089 1.00 93.69 175 LYS A O 1
ATOM 1482 N N . GLU A 1 176 ? 7.153 -13.510 -12.923 1.00 94.44 176 GLU A N 1
ATOM 1483 C CA . GLU A 1 176 ? 6.283 -14.669 -13.170 1.00 94.44 176 GLU A CA 1
ATOM 1484 C C . GLU A 1 176 ? 4.850 -14.250 -13.536 1.00 94.44 176 GLU A C 1
ATOM 1486 O O . GLU A 1 176 ? 4.159 -15.018 -14.198 1.00 94.44 176 GLU A O 1
ATOM 1491 N N . CYS A 1 177 ? 4.413 -13.064 -13.102 1.00 93.94 177 CYS A N 1
ATOM 1492 C CA . CYS A 1 177 ? 3.031 -12.592 -13.209 1.00 93.94 177 CYS A CA 1
ATOM 1493 C C . CYS A 1 177 ? 2.823 -11.524 -14.295 1.00 93.94 177 CYS A C 1
ATOM 1495 O O . CYS A 1 177 ? 1.719 -11.350 -14.801 1.00 93.94 177 CYS A O 1
ATOM 1497 N N . SER A 1 178 ? 3.859 -10.758 -14.630 1.00 92.69 178 SER A N 1
ATOM 1498 C CA . SER A 1 178 ? 3.797 -9.700 -15.635 1.00 92.69 178 SER A CA 1
ATOM 1499 C C . SER A 1 178 ? 5.148 -9.510 -16.310 1.00 92.69 178 SER A C 1
ATOM 1501 O O . SER A 1 178 ? 6.209 -9.716 -15.718 1.00 92.69 178 SER A O 1
ATOM 1503 N N . PHE A 1 179 ? 5.105 -9.095 -17.575 1.00 88.94 179 PHE A N 1
ATOM 1504 C CA . PHE A 1 179 ? 6.291 -8.637 -18.290 1.00 88.94 179 PHE A CA 1
ATOM 1505 C C . PHE A 1 179 ? 6.805 -7.301 -17.733 1.00 88.94 179 PHE A C 1
ATOM 1507 O O . PHE A 1 179 ? 8.013 -7.054 -17.724 1.00 88.94 179 PHE A O 1
ATOM 1514 N N . TRP A 1 180 ? 5.889 -6.453 -17.267 1.00 92.50 180 TRP A N 1
ATOM 1515 C CA . TRP A 1 180 ? 6.181 -5.105 -16.804 1.00 92.50 180 TRP A CA 1
ATOM 1516 C C . TRP A 1 180 ? 6.637 -5.097 -15.347 1.00 92.50 180 TRP A C 1
ATOM 1518 O O . TRP A 1 180 ? 6.195 -5.897 -14.521 1.00 92.50 180 TRP A O 1
ATOM 1528 N N . GLN A 1 181 ? 7.535 -4.169 -15.026 1.00 93.19 181 GLN A N 1
ATOM 1529 C CA . GLN A 1 181 ? 8.002 -3.954 -13.658 1.00 93.19 181 GLN A CA 1
ATOM 1530 C C . GLN A 1 181 ? 7.023 -3.052 -12.892 1.00 93.19 181 GLN A C 1
ATOM 1532 O O . GLN A 1 181 ? 6.347 -2.229 -13.510 1.00 93.19 181 GLN A O 1
ATOM 1537 N N . PRO A 1 182 ? 6.938 -3.175 -11.558 1.00 96.50 182 PRO A N 1
ATOM 1538 C CA . PRO A 1 182 ? 6.115 -2.271 -10.761 1.00 96.50 182 PRO A CA 1
ATOM 1539 C C . PRO A 1 182 ? 6.698 -0.856 -10.774 1.00 96.50 182 PRO A C 1
ATOM 1541 O O . PRO A 1 182 ? 7.911 -0.693 -10.805 1.00 96.50 182 PRO A O 1
ATOM 1544 N N . GLU A 1 183 ? 5.875 0.182 -10.679 1.00 95.69 183 GLU A N 1
ATOM 1545 C CA . GLU A 1 183 ? 6.398 1.542 -10.480 1.00 95.69 183 GLU A CA 1
ATOM 1546 C C . GLU A 1 183 ? 6.781 1.798 -9.022 1.00 95.69 183 GLU A C 1
ATOM 1548 O O . GLU A 1 183 ? 7.791 2.447 -8.736 1.00 95.69 183 GLU A O 1
ATOM 1553 N N . TYR A 1 184 ? 6.035 1.199 -8.093 1.00 97.44 184 TYR A N 1
ATOM 1554 C CA . TYR A 1 184 ? 6.293 1.327 -6.664 1.00 97.44 184 TYR A CA 1
ATOM 1555 C C . TYR A 1 184 ? 6.196 -0.012 -5.940 1.00 97.44 184 TYR A C 1
ATOM 1557 O O . TYR A 1 184 ? 5.372 -0.868 -6.277 1.00 97.44 184 TYR A O 1
ATOM 1565 N N . ILE A 1 185 ? 7.017 -0.167 -4.903 1.00 97.94 185 ILE A N 1
ATOM 1566 C CA . ILE A 1 185 ? 7.015 -1.322 -4.004 1.00 97.94 185 ILE A CA 1
ATOM 1567 C C . ILE A 1 185 ? 6.960 -0.810 -2.564 1.00 97.94 185 ILE A C 1
ATOM 1569 O O . ILE A 1 185 ? 7.803 -0.017 -2.155 1.00 97.94 185 ILE A O 1
ATOM 1573 N N . TRP A 1 186 ? 6.013 -1.314 -1.775 1.00 98.06 186 TRP A N 1
ATOM 1574 C CA . TRP A 1 186 ? 6.060 -1.240 -0.316 1.00 98.06 186 TRP A CA 1
ATOM 1575 C C . TRP A 1 186 ? 6.386 -2.625 0.216 1.00 98.06 186 TRP A C 1
ATOM 1577 O O . TRP A 1 186 ? 5.628 -3.575 0.004 1.00 98.06 186 TRP A O 1
ATOM 1587 N N . PHE A 1 187 ? 7.514 -2.741 0.905 1.00 96.94 187 PHE A N 1
ATOM 1588 C CA . PHE A 1 187 ? 7.969 -3.997 1.479 1.00 96.94 187 PHE A CA 1
ATOM 1589 C C . PHE A 1 187 ? 8.441 -3.773 2.912 1.00 96.94 187 PHE A C 1
ATOM 1591 O O . PHE A 1 187 ? 9.397 -3.037 3.143 1.00 96.94 187 PHE A O 1
ATOM 1598 N N . ASN A 1 188 ? 7.759 -4.410 3.870 1.00 93.19 188 ASN A N 1
ATOM 1599 C CA . ASN A 1 188 ? 8.021 -4.257 5.307 1.00 93.19 188 ASN A CA 1
ATOM 1600 C C . ASN A 1 188 ? 8.167 -2.786 5.734 1.00 93.19 188 ASN A C 1
ATOM 1602 O O . ASN A 1 188 ? 9.210 -2.400 6.257 1.00 93.19 188 ASN A O 1
ATOM 1606 N N . GLU A 1 189 ? 7.134 -1.970 5.494 1.00 91.25 189 GLU A N 1
ATOM 1607 C CA . GLU A 1 189 ? 7.089 -0.539 5.853 1.00 91.25 189 GLU A CA 1
ATOM 1608 C C . GLU A 1 189 ? 8.001 0.377 5.020 1.00 91.25 189 GLU A C 1
ATOM 1610 O O . GLU A 1 189 ? 7.880 1.597 5.126 1.00 91.25 189 GLU A O 1
ATOM 1615 N N . ILE A 1 190 ? 8.873 -0.170 4.168 1.00 95.06 190 ILE A N 1
ATOM 1616 C CA . ILE A 1 190 ? 9.774 0.623 3.331 1.00 95.06 190 ILE A CA 1
ATOM 1617 C C . ILE A 1 190 ? 9.148 0.837 1.956 1.00 95.06 190 ILE A C 1
ATOM 1619 O O . ILE A 1 190 ? 8.763 -0.119 1.279 1.00 95.06 190 ILE A O 1
ATOM 1623 N N . PHE A 1 191 ? 9.072 2.102 1.555 1.00 96.38 191 PHE A N 1
ATOM 1624 C CA . PHE A 1 191 ? 8.669 2.528 0.223 1.00 96.38 191 PHE A CA 1
ATOM 1625 C C . PHE A 1 191 ? 9.875 2.588 -0.718 1.00 96.38 191 PHE A C 1
ATOM 1627 O O . PHE A 1 191 ? 10.901 3.183 -0.386 1.00 96.38 191 PHE A O 1
ATOM 1634 N N . TYR A 1 192 ? 9.715 2.022 -1.910 1.00 96.19 192 TYR A N 1
ATOM 1635 C CA . TYR A 1 192 ? 10.684 2.092 -2.991 1.00 96.19 192 TYR A CA 1
ATOM 1636 C C . TYR A 1 192 ? 10.011 2.573 -4.274 1.00 96.19 192 TYR A C 1
ATOM 1638 O O . TYR A 1 192 ? 9.047 1.965 -4.746 1.00 96.19 192 TYR A O 1
ATOM 1646 N N . ASN A 1 193 ? 10.564 3.632 -4.863 1.00 94.31 193 ASN A N 1
ATOM 1647 C CA . ASN A 1 193 ? 10.304 3.977 -6.255 1.00 94.31 193 ASN A CA 1
ATOM 1648 C C . ASN A 1 193 ? 11.177 3.128 -7.194 1.00 94.31 193 ASN A C 1
ATOM 1650 O O . ASN A 1 193 ? 12.099 2.435 -6.750 1.00 94.31 193 ASN A O 1
ATOM 1654 N N . LYS A 1 194 ? 10.885 3.211 -8.494 1.00 91.31 194 LYS A N 1
ATOM 1655 C CA . LYS A 1 194 ? 11.607 2.500 -9.552 1.00 91.31 194 LYS A CA 1
ATOM 1656 C C . LYS A 1 194 ? 13.117 2.627 -9.467 1.00 91.31 194 LYS A C 1
ATOM 1658 O O . LYS A 1 194 ? 13.815 1.620 -9.410 1.00 91.31 194 LYS A O 1
ATOM 1663 N N . THR A 1 195 ? 13.616 3.850 -9.383 1.00 89.06 195 THR A N 1
ATOM 1664 C CA . THR A 1 195 ? 15.052 4.113 -9.275 1.00 89.06 195 THR A CA 1
ATOM 1665 C C . THR A 1 195 ? 15.654 3.439 -8.036 1.00 89.06 195 THR A C 1
ATOM 1667 O O . THR A 1 195 ? 16.601 2.667 -8.152 1.00 89.06 195 THR A O 1
ATOM 1670 N N . ALA A 1 196 ? 15.044 3.626 -6.863 1.00 89.69 196 ALA A N 1
ATOM 1671 C CA . ALA A 1 196 ? 15.559 3.150 -5.581 1.00 89.69 196 ALA A CA 1
ATOM 1672 C C . ALA A 1 196 ? 15.585 1.620 -5.446 1.00 89.69 196 ALA A C 1
ATOM 1674 O O . ALA A 1 196 ? 16.450 1.072 -4.757 1.00 89.69 196 ALA A O 1
ATOM 1675 N N . TYR A 1 197 ? 14.630 0.900 -6.047 1.00 89.94 197 TYR A N 1
ATOM 1676 C CA . TYR A 1 197 ? 14.671 -0.564 -6.018 1.00 89.94 197 TYR A CA 1
ATOM 1677 C C . TYR A 1 197 ? 15.607 -1.137 -7.091 1.00 89.94 197 TYR A C 1
ATOM 1679 O O . TYR A 1 197 ? 16.163 -2.216 -6.884 1.00 89.94 197 TYR A O 1
ATOM 1687 N N . LEU A 1 198 ? 15.807 -0.441 -8.217 1.00 88.00 198 LEU A N 1
ATOM 1688 C CA . LEU A 1 198 ? 16.762 -0.861 -9.247 1.00 88.00 198 LEU A CA 1
ATOM 1689 C C . LEU A 1 198 ? 18.209 -0.712 -8.765 1.00 88.00 198 LEU A C 1
ATOM 1691 O O . LEU A 1 198 ? 19.017 -1.595 -9.027 1.00 88.00 198 LEU A O 1
ATOM 1695 N N . GLU A 1 199 ? 18.508 0.325 -7.980 1.00 88.31 199 GLU A N 1
ATOM 1696 C CA . GLU A 1 199 ? 19.815 0.523 -7.328 1.00 88.31 199 GLU A CA 1
ATOM 1697 C C . GLU A 1 199 ? 20.179 -0.581 -6.318 1.00 88.31 199 GLU A C 1
ATOM 1699 O O . GLU A 1 199 ? 21.346 -0.767 -5.988 1.00 88.31 199 GLU A O 1
ATOM 1704 N N . GLN A 1 200 ? 19.194 -1.327 -5.808 1.00 82.31 200 GLN A N 1
ATOM 1705 C CA . GLN A 1 200 ? 19.427 -2.454 -4.894 1.00 82.31 200 GLN A CA 1
ATOM 1706 C C . GLN A 1 200 ? 19.713 -3.770 -5.604 1.00 82.31 200 GLN A C 1
ATOM 1708 O O . GLN A 1 200 ? 20.013 -4.776 -4.947 1.00 82.31 200 GLN A O 1
ATOM 1713 N N . LEU A 1 201 ? 19.561 -3.807 -6.925 1.00 80.62 201 LEU A N 1
ATOM 1714 C CA . LEU A 1 201 ? 19.951 -4.983 -7.670 1.00 80.62 201 LEU A CA 1
ATOM 1715 C C . LEU A 1 201 ? 21.475 -5.073 -7.648 1.00 80.62 201 LEU A C 1
ATOM 1717 O O . LEU A 1 201 ? 22.145 -4.049 -7.771 1.00 80.62 201 LEU A O 1
ATOM 1721 N N . PRO A 1 202 ? 22.038 -6.281 -7.454 1.00 74.75 202 PRO A N 1
ATOM 1722 C CA . PRO A 1 202 ? 23.466 -6.447 -7.654 1.00 74.75 202 PRO A CA 1
ATOM 1723 C C . PRO A 1 202 ? 23.791 -5.931 -9.050 1.00 74.75 202 PRO A C 1
ATOM 1725 O O . PRO A 1 202 ? 22.993 -6.174 -9.964 1.00 74.75 202 PRO A O 1
ATOM 1728 N N . ASP A 1 203 ? 24.933 -5.255 -9.198 1.00 64.62 203 ASP A N 1
ATOM 1729 C CA . ASP A 1 203 ? 25.494 -4.973 -10.512 1.00 64.62 203 ASP A CA 1
ATOM 1730 C C . ASP A 1 203 ? 25.437 -6.289 -11.275 1.00 64.62 203 ASP A C 1
ATOM 1732 O O . ASP A 1 203 ? 26.110 -7.268 -10.935 1.00 64.62 203 ASP A O 1
ATOM 1736 N N . VAL A 1 204 ? 24.520 -6.362 -12.237 1.00 52.91 204 VAL A N 1
ATOM 1737 C CA . VAL A 1 204 ? 24.533 -7.457 -13.183 1.00 52.91 204 VAL A CA 1
ATOM 1738 C C . VAL A 1 204 ? 25.859 -7.223 -13.869 1.00 52.91 204 VAL A C 1
ATOM 1740 O O . VAL A 1 204 ? 25.971 -6.220 -14.574 1.00 52.91 204 VAL A O 1
ATOM 1743 N N . GLU A 1 205 ? 26.867 -8.061 -13.580 1.00 41.62 205 GLU A N 1
ATOM 1744 C CA . GLU A 1 205 ? 28.080 -8.135 -14.392 1.00 41.62 205 GLU A CA 1
ATOM 1745 C C . GLU A 1 205 ? 27.575 -8.034 -15.810 1.00 41.62 205 GLU A C 1
ATOM 1747 O O . GLU A 1 205 ? 26.792 -8.889 -16.243 1.00 41.62 205 GLU A O 1
ATOM 1752 N N . ASN A 1 206 ? 27.861 -6.896 -16.445 1.00 45.31 206 ASN A N 1
ATOM 1753 C CA . ASN A 1 206 ? 27.366 -6.642 -17.771 1.00 45.31 206 ASN A CA 1
ATOM 1754 C C . ASN A 1 206 ? 27.810 -7.884 -18.544 1.00 45.31 206 ASN A C 1
ATOM 1756 O O . ASN A 1 206 ? 29.012 -8.120 -18.616 1.00 45.31 206 ASN A O 1
ATOM 1760 N N . PRO A 1 207 ? 26.911 -8.729 -19.077 1.00 42.44 207 PRO A N 1
ATOM 1761 C CA . PRO A 1 207 ? 27.349 -9.937 -19.770 1.00 42.44 207 PRO A CA 1
ATOM 1762 C C . PRO A 1 207 ? 28.187 -9.585 -21.011 1.00 42.44 207 PRO A C 1
ATOM 1764 O O . PRO A 1 207 ? 28.714 -10.469 -21.679 1.00 42.44 207 PRO A O 1
ATOM 1767 N N . PHE A 1 208 ? 28.302 -8.285 -21.304 1.00 40.09 208 PHE A N 1
ATOM 1768 C CA . PHE A 1 208 ? 29.155 -7.671 -22.290 1.00 40.09 208 PHE A CA 1
ATOM 1769 C C . PHE A 1 208 ? 30.380 -6.910 -21.737 1.00 40.09 208 PHE A C 1
ATOM 1771 O O . PHE A 1 208 ? 31.077 -6.300 -22.537 1.00 40.09 208 PHE A O 1
ATOM 1778 N N . SER A 1 209 ? 30.682 -6.909 -20.430 1.00 40.91 209 SER A N 1
ATOM 1779 C CA . SER A 1 209 ? 31.925 -6.303 -19.903 1.00 40.91 209 SER A CA 1
ATOM 1780 C C . SER A 1 209 ? 33.174 -7.058 -20.350 1.00 40.91 209 SER A C 1
ATOM 1782 O O . SER A 1 209 ? 34.227 -6.447 -20.485 1.00 40.91 209 SER A O 1
ATOM 1784 N N . ASP A 1 210 ? 33.033 -8.359 -20.615 1.00 36.66 210 ASP A N 1
ATOM 1785 C CA . ASP A 1 210 ? 34.086 -9.215 -21.175 1.00 36.66 210 ASP A CA 1
ATOM 1786 C C . ASP A 1 210 ? 34.046 -9.274 -22.711 1.00 36.66 210 ASP A C 1
ATOM 1788 O O . ASP A 1 210 ? 34.901 -9.902 -23.338 1.00 36.66 210 ASP A O 1
ATOM 1792 N N . PHE A 1 211 ? 33.049 -8.642 -23.341 1.00 38.19 211 PHE A N 1
ATOM 1793 C CA . PHE A 1 211 ? 33.033 -8.484 -24.788 1.00 38.19 211 PHE A CA 1
ATOM 1794 C C . PHE A 1 211 ? 33.796 -7.212 -25.143 1.00 38.19 211 PHE A C 1
ATOM 1796 O O . PHE A 1 211 ? 33.252 -6.110 -25.112 1.00 38.19 211 PHE A O 1
ATOM 1803 N N . ASP A 1 212 ? 35.060 -7.392 -25.524 1.00 34.88 212 ASP A N 1
ATOM 1804 C CA . ASP A 1 212 ? 35.784 -6.413 -26.330 1.00 34.88 212 ASP A CA 1
ATOM 1805 C C . ASP A 1 212 ? 34.973 -6.211 -27.622 1.00 34.88 212 ASP A C 1
ATOM 1807 O O . ASP A 1 212 ? 34.987 -7.047 -28.528 1.00 34.88 212 ASP A O 1
ATOM 1811 N N . PHE A 1 213 ? 34.183 -5.137 -27.700 1.00 39.53 213 PHE A N 1
ATOM 1812 C CA . PHE A 1 213 ? 33.429 -4.774 -28.908 1.00 39.53 213 PHE A CA 1
ATOM 1813 C C . PHE A 1 213 ? 34.316 -4.099 -29.959 1.00 39.53 213 PHE A C 1
ATOM 1815 O O . PHE A 1 213 ? 33.850 -3.274 -30.749 1.00 39.53 213 PHE A O 1
ATOM 1822 N N . ASP A 1 214 ? 35.585 -4.480 -30.005 1.00 36.28 214 ASP A N 1
ATOM 1823 C CA . ASP A 1 214 ? 36.490 -4.076 -31.058 1.00 36.28 214 ASP A CA 1
ATOM 1824 C C . ASP A 1 214 ? 36.209 -4.947 -32.291 1.00 36.28 214 ASP A C 1
ATOM 1826 O O . ASP A 1 214 ? 36.677 -6.072 -32.447 1.00 36.28 214 ASP A O 1
ATOM 1830 N N . HIS A 1 215 ? 35.395 -4.369 -33.177 1.00 37.38 215 HIS A N 1
ATOM 1831 C CA . HIS A 1 215 ? 35.181 -4.749 -34.574 1.00 37.38 215 HIS A CA 1
ATOM 1832 C C . HIS A 1 215 ? 34.482 -6.103 -34.810 1.00 37.38 215 HIS A C 1
ATOM 1834 O O . HIS A 1 215 ? 35.091 -7.165 -34.944 1.00 37.38 215 HIS A O 1
ATOM 1840 N N . VAL A 1 216 ? 33.160 -6.058 -35.023 1.00 35.94 216 VAL A N 1
ATOM 1841 C CA . VAL A 1 216 ? 32.435 -7.178 -35.644 1.00 35.94 216 VAL A CA 1
ATOM 1842 C C . VAL A 1 216 ? 32.675 -7.134 -37.156 1.00 35.94 216 VAL A C 1
ATOM 1844 O O . VAL A 1 216 ? 32.026 -6.384 -37.883 1.00 35.94 216 VAL A O 1
ATOM 1847 N N . ASN A 1 217 ? 33.595 -7.965 -37.646 1.00 33.19 217 ASN A N 1
ATOM 1848 C CA . ASN A 1 217 ? 33.790 -8.172 -39.081 1.00 33.19 217 ASN A CA 1
ATOM 1849 C C . ASN A 1 217 ? 32.663 -9.048 -39.645 1.00 33.19 217 ASN A C 1
ATOM 1851 O O . ASN A 1 217 ? 32.652 -10.268 -39.471 1.00 33.19 217 ASN A O 1
ATOM 1855 N N . ILE A 1 218 ? 31.710 -8.432 -40.347 1.00 36.19 218 ILE A N 1
ATOM 1856 C CA . ILE A 1 218 ? 30.691 -9.161 -41.107 1.00 36.19 218 ILE A CA 1
ATOM 1857 C C . ILE A 1 218 ? 31.272 -9.478 -42.488 1.00 36.19 218 ILE A C 1
ATOM 1859 O O . ILE A 1 218 ? 31.369 -8.609 -43.351 1.00 36.19 218 ILE A O 1
ATOM 1863 N N . VAL A 1 219 ? 31.661 -10.735 -42.710 1.00 29.94 219 VAL A N 1
ATOM 1864 C CA . VAL A 1 219 ? 32.123 -11.202 -44.024 1.00 29.94 219 VAL A CA 1
ATOM 1865 C C . VAL A 1 219 ? 30.905 -11.492 -44.898 1.00 29.94 219 VAL A C 1
ATOM 1867 O O . VAL A 1 219 ? 30.198 -12.479 -44.691 1.00 29.94 219 VAL A O 1
ATOM 1870 N N . ASN A 1 220 ? 30.649 -10.632 -45.883 1.00 33.31 220 ASN A N 1
ATOM 1871 C CA . ASN A 1 220 ? 29.657 -10.904 -46.915 1.00 33.31 220 ASN A CA 1
ATOM 1872 C C . ASN A 1 220 ? 30.288 -11.810 -47.986 1.00 33.31 220 ASN A C 1
ATOM 1874 O O . ASN A 1 220 ? 31.419 -11.584 -48.409 1.00 33.31 220 ASN A O 1
ATOM 1878 N N . HIS A 1 221 ? 29.579 -12.844 -48.447 1.00 34.81 221 HIS A N 1
ATOM 1879 C CA . HIS A 1 221 ? 30.114 -13.853 -49.383 1.00 34.81 221 HIS A CA 1
ATOM 1880 C C . HIS A 1 221 ? 30.345 -13.343 -50.823 1.00 34.81 221 HIS A C 1
ATOM 1882 O O . HIS A 1 221 ? 30.563 -14.135 -51.741 1.00 34.81 221 HIS A O 1
ATOM 1888 N N . LYS A 1 222 ? 30.320 -12.027 -51.030 1.00 35.34 222 LYS A N 1
ATOM 1889 C CA . LYS A 1 222 ? 30.772 -11.356 -52.244 1.00 35.34 222 LYS A CA 1
ATOM 1890 C C . LYS A 1 222 ? 31.573 -10.132 -51.818 1.00 35.34 222 LYS A C 1
ATOM 1892 O O . LYS A 1 222 ? 31.033 -9.273 -51.134 1.00 35.34 222 LYS A O 1
ATOM 1897 N N . GLU A 1 223 ? 32.850 -10.173 -52.178 1.00 35.59 223 GLU A N 1
ATOM 1898 C CA . GLU A 1 223 ? 33.889 -9.139 -52.124 1.00 35.59 223 GLU A CA 1
ATOM 1899 C C . GLU A 1 223 ? 33.374 -7.724 -51.819 1.00 35.59 223 GLU A C 1
ATOM 1901 O O . GLU A 1 223 ? 32.987 -7.007 -52.729 1.00 35.59 223 GLU A O 1
ATOM 1906 N N . ASP A 1 224 ? 33.334 -7.368 -50.533 1.00 35.53 224 ASP A N 1
ATOM 1907 C CA . ASP A 1 224 ? 33.571 -6.018 -50.003 1.00 35.53 224 ASP A CA 1
ATOM 1908 C C . ASP A 1 224 ? 33.501 -6.086 -48.469 1.00 35.53 224 ASP A C 1
ATOM 1910 O O . ASP A 1 224 ? 32.459 -6.383 -47.876 1.00 35.53 224 ASP A O 1
ATOM 1914 N N . ILE A 1 225 ? 34.635 -5.849 -47.805 1.00 35.03 225 ILE A N 1
ATOM 1915 C CA . ILE A 1 225 ? 34.701 -5.762 -46.341 1.00 35.03 225 ILE A CA 1
ATOM 1916 C C . ILE A 1 225 ? 34.146 -4.390 -45.961 1.00 35.03 225 ILE A C 1
ATOM 1918 O O . ILE A 1 225 ? 34.767 -3.369 -46.235 1.00 35.03 225 ILE A O 1
ATOM 1922 N N . THR A 1 226 ? 32.962 -4.362 -45.355 1.00 38.72 226 THR A N 1
ATOM 1923 C CA . THR A 1 226 ? 32.379 -3.135 -44.799 1.00 38.72 226 THR A CA 1
ATOM 1924 C C . THR A 1 226 ? 32.459 -3.218 -43.278 1.00 38.72 226 THR A C 1
ATOM 1926 O O . THR A 1 226 ? 31.902 -4.146 -42.689 1.00 38.72 226 THR A O 1
ATOM 1929 N N . GLU A 1 227 ? 33.145 -2.271 -42.636 1.00 35.12 227 GLU A N 1
ATOM 1930 C CA . GLU A 1 227 ? 33.143 -2.160 -41.175 1.00 35.12 227 GLU A CA 1
ATOM 1931 C C . GLU A 1 227 ? 31.804 -1.597 -40.687 1.00 35.12 227 GLU A C 1
ATOM 1933 O O . GLU A 1 227 ? 31.327 -0.554 -41.148 1.00 35.12 227 GLU A O 1
ATOM 1938 N N . TYR A 1 228 ? 31.205 -2.289 -39.720 1.00 41.00 228 TYR A N 1
ATOM 1939 C CA . TYR A 1 228 ? 30.014 -1.835 -39.018 1.00 41.00 228 TYR A CA 1
ATOM 1940 C C . TYR A 1 228 ? 30.356 -1.619 -37.546 1.00 41.00 228 TYR A C 1
ATOM 1942 O O . TYR A 1 228 ? 30.786 -2.541 -36.857 1.00 41.00 228 TYR A O 1
ATOM 1950 N N . LEU A 1 229 ? 30.123 -0.403 -37.052 1.00 35.28 229 LEU A N 1
ATOM 1951 C CA . LEU A 1 229 ? 30.207 -0.096 -35.625 1.00 35.28 229 LEU A CA 1
ATOM 1952 C C . LEU A 1 229 ? 28.852 -0.380 -34.980 1.00 35.28 229 LEU A C 1
ATOM 1954 O O . LEU A 1 229 ? 27.847 0.254 -35.313 1.00 35.28 229 LEU A O 1
ATOM 1958 N N . LEU A 1 230 ? 28.840 -1.345 -34.062 1.00 38.09 230 LEU A N 1
ATOM 1959 C CA . LEU A 1 230 ? 27.686 -1.666 -33.235 1.00 38.09 230 LEU A CA 1
ATOM 1960 C C . LEU A 1 230 ? 27.692 -0.717 -32.034 1.00 38.09 230 LEU A C 1
ATOM 1962 O O . LEU A 1 230 ? 28.571 -0.808 -31.181 1.00 38.09 230 LEU A O 1
ATOM 1966 N N . LYS A 1 231 ? 26.729 0.204 -31.955 1.00 36.50 231 LYS A N 1
ATOM 1967 C CA . LYS A 1 231 ? 26.551 1.028 -30.753 1.00 36.50 231 LYS A CA 1
ATOM 1968 C C . LYS A 1 231 ? 25.242 0.656 -30.073 1.00 36.50 231 LYS A C 1
ATOM 1970 O O . LYS A 1 231 ? 24.174 0.820 -30.662 1.00 36.50 231 LYS A O 1
ATOM 1975 N N . ILE A 1 232 ? 25.344 0.177 -28.836 1.00 36.94 232 ILE A N 1
ATOM 1976 C CA . ILE A 1 232 ? 24.209 0.086 -27.918 1.00 36.94 232 ILE A CA 1
ATOM 1977 C C . ILE A 1 232 ? 23.993 1.499 -27.375 1.00 36.94 232 ILE A C 1
ATOM 1979 O O . ILE A 1 232 ? 24.891 2.075 -26.761 1.00 36.94 232 ILE A O 1
ATOM 1983 N N . VAL A 1 233 ? 22.834 2.083 -27.661 1.00 33.12 233 VAL A N 1
ATOM 1984 C CA . VAL A 1 233 ? 22.397 3.343 -27.048 1.00 33.12 233 VAL A CA 1
ATOM 1985 C C . VAL A 1 233 ? 21.283 2.979 -26.076 1.00 33.12 233 VAL A C 1
ATOM 1987 O O . VAL A 1 233 ? 20.288 2.393 -26.503 1.00 33.12 233 VAL A O 1
ATOM 1990 N N . ASP A 1 234 ? 21.521 3.238 -24.789 1.00 34.34 234 ASP A N 1
ATOM 1991 C CA . ASP A 1 234 ? 20.595 3.101 -23.658 1.00 34.34 234 ASP A CA 1
ATOM 1992 C C . ASP A 1 234 ? 19.537 1.995 -23.798 1.00 34.34 234 ASP A C 1
ATOM 1994 O O . ASP A 1 234 ? 18.377 2.210 -24.141 1.00 34.34 234 ASP A O 1
ATOM 1998 N N . GLY A 1 235 ? 19.965 0.768 -23.496 1.00 36.59 235 GLY A N 1
ATOM 1999 C CA . GLY A 1 235 ? 19.084 -0.289 -22.999 1.00 36.59 235 GLY A CA 1
ATOM 2000 C C . GLY A 1 235 ? 18.169 -1.018 -23.987 1.00 36.59 235 GLY A C 1
ATOM 2001 O O . GLY A 1 235 ? 17.610 -2.034 -23.582 1.00 36.59 235 GLY A O 1
ATOM 2002 N N . ALA A 1 236 ? 18.008 -0.598 -25.251 1.00 33.59 236 ALA A N 1
ATOM 2003 C CA . ALA A 1 236 ? 17.130 -1.354 -26.167 1.00 33.59 236 ALA A CA 1
ATOM 2004 C C . ALA A 1 236 ? 17.361 -1.216 -27.682 1.00 33.59 236 ALA A C 1
ATOM 2006 O O . ALA A 1 236 ? 16.704 -1.930 -28.439 1.00 33.59 236 ALA A O 1
ATOM 2007 N N . SER A 1 237 ? 18.256 -0.350 -28.168 1.00 33.53 237 SER A N 1
ATOM 2008 C CA . SER A 1 237 ? 18.391 -0.124 -29.618 1.00 33.53 237 SER A CA 1
ATOM 2009 C C . SER A 1 237 ? 19.761 -0.510 -30.165 1.00 33.53 237 SER A C 1
ATOM 2011 O O . SER A 1 237 ? 20.800 -0.084 -29.663 1.00 33.53 237 SER A O 1
ATOM 2013 N N . LEU A 1 238 ? 19.738 -1.306 -31.236 1.00 37.34 238 LEU A N 1
ATOM 2014 C CA . LEU A 1 238 ? 20.908 -1.784 -31.964 1.00 37.34 238 LEU A CA 1
ATOM 2015 C C . LEU A 1 238 ? 21.010 -0.981 -33.267 1.00 37.34 238 LEU A C 1
ATOM 2017 O O . LEU A 1 238 ? 20.206 -1.165 -34.180 1.00 37.34 238 LEU A O 1
ATOM 2021 N N . VAL A 1 239 ? 21.959 -0.044 -33.337 1.00 38.69 239 VAL A N 1
ATOM 2022 C CA . VAL A 1 239 ? 22.144 0.820 -34.514 1.00 38.69 239 VAL A CA 1
ATOM 2023 C C . VAL A 1 239 ? 23.351 0.334 -35.311 1.00 38.69 239 VAL A C 1
ATOM 2025 O O . VAL A 1 239 ? 24.479 0.396 -34.829 1.00 38.69 239 VAL A O 1
ATOM 2028 N N . LEU A 1 240 ? 23.117 -0.126 -36.543 1.00 39.47 240 LEU A N 1
ATOM 2029 C CA . LEU A 1 240 ? 24.167 -0.422 -37.521 1.00 39.47 240 LEU A CA 1
ATOM 2030 C C . LEU A 1 240 ? 24.486 0.854 -38.308 1.00 39.47 240 LEU A C 1
ATOM 2032 O O . LEU A 1 240 ? 23.662 1.317 -39.096 1.00 39.47 240 LEU A O 1
ATOM 2036 N N . LYS A 1 241 ? 25.681 1.423 -38.119 1.00 39.88 241 LYS A N 1
ATOM 2037 C CA . LYS A 1 241 ? 26.188 2.505 -38.978 1.00 39.88 241 LYS A CA 1
ATOM 2038 C C . LYS A 1 241 ? 27.195 1.952 -39.978 1.00 39.88 241 LYS A C 1
ATOM 2040 O O . LYS A 1 241 ? 28.165 1.311 -39.584 1.00 39.88 241 LYS A O 1
ATOM 2045 N N . LYS A 1 242 ? 26.955 2.220 -41.264 1.00 41.12 242 LYS A N 1
ATOM 2046 C CA . LYS A 1 242 ? 27.900 1.943 -42.348 1.00 41.12 242 LYS A CA 1
ATOM 2047 C C . LYS A 1 242 ? 28.927 3.072 -42.396 1.00 41.12 242 LYS A C 1
ATOM 2049 O O . LYS A 1 242 ? 28.543 4.227 -42.570 1.00 41.12 242 LYS A O 1
ATOM 2054 N N . TYR A 1 243 ? 30.207 2.741 -42.282 1.00 36.19 243 TYR A N 1
ATOM 2055 C CA . TYR A 1 243 ? 31.292 3.681 -42.546 1.00 36.19 243 TYR A CA 1
ATOM 2056 C C . TYR A 1 243 ? 31.908 3.337 -43.903 1.00 36.19 243 TYR A C 1
ATOM 2058 O O . TYR A 1 243 ? 32.499 2.277 -44.073 1.00 36.19 243 TYR A O 1
ATOM 2066 N N . ASN A 1 244 ? 31.727 4.217 -44.890 1.00 40.41 244 ASN A N 1
ATOM 2067 C CA . ASN A 1 244 ? 32.565 4.215 -46.088 1.00 40.41 244 ASN A CA 1
ATOM 2068 C C . ASN A 1 244 ? 33.779 5.090 -45.780 1.00 40.41 244 ASN A C 1
ATOM 2070 O O . ASN A 1 244 ? 33.617 6.194 -45.264 1.00 40.41 244 ASN A O 1
ATOM 2074 N N . THR A 1 245 ? 34.977 4.621 -46.114 1.00 39.84 245 THR A N 1
ATOM 2075 C CA . THR A 1 245 ? 36.250 5.263 -45.752 1.00 39.84 245 THR A CA 1
ATOM 2076 C C . THR A 1 245 ? 36.471 6.665 -46.333 1.00 39.84 245 THR A C 1
ATOM 2078 O O . THR A 1 245 ? 37.470 7.273 -45.984 1.00 39.84 245 THR A O 1
ATOM 2081 N N . ASP A 1 246 ? 35.548 7.228 -47.126 1.00 39.59 246 ASP A N 1
ATOM 2082 C CA . ASP A 1 246 ? 35.728 8.541 -47.769 1.00 39.59 246 ASP A CA 1
ATOM 2083 C C . ASP A 1 246 ? 34.464 9.432 -47.849 1.00 39.59 246 ASP A C 1
ATOM 2085 O O . ASP A 1 246 ? 34.384 10.323 -48.694 1.00 39.59 246 ASP A O 1
ATOM 2089 N N .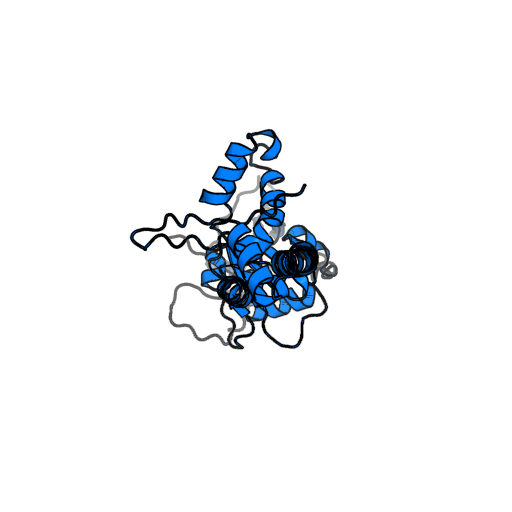 SER A 1 247 ? 33.425 9.248 -47.022 1.00 38.62 247 SER A N 1
ATOM 2090 C CA . SER A 1 247 ? 32.286 10.202 -47.013 1.00 38.62 247 SER A CA 1
ATOM 2091 C C . SER A 1 247 ? 31.422 10.165 -45.748 1.00 38.62 247 SER A C 1
ATOM 2093 O O . SER A 1 247 ? 31.395 9.182 -45.013 1.00 38.62 247 SER A O 1
ATOM 2095 N N . THR A 1 248 ? 30.725 11.280 -45.493 1.00 35.25 248 THR A N 1
ATOM 2096 C CA . THR A 1 248 ? 29.835 11.527 -44.344 1.00 35.25 248 THR A CA 1
ATOM 2097 C C . THR A 1 248 ? 28.832 10.392 -44.089 1.00 35.25 248 THR A C 1
ATOM 2099 O O . THR A 1 248 ? 28.284 9.848 -45.046 1.00 35.25 248 THR A O 1
ATOM 2102 N N . PRO A 1 249 ? 28.543 10.061 -42.814 1.00 35.12 249 PRO A N 1
ATOM 2103 C CA . PRO A 1 249 ? 27.727 8.904 -42.453 1.00 35.12 249 PRO A CA 1
ATOM 2104 C C . PRO A 1 249 ? 26.270 9.058 -42.912 1.00 35.12 249 PRO A C 1
ATOM 2106 O O . PRO A 1 249 ? 25.566 9.962 -42.464 1.00 35.12 249 PRO A O 1
ATOM 2109 N N . GLU A 1 250 ? 25.803 8.136 -43.754 1.00 33.66 250 GLU A N 1
ATOM 2110 C CA . GLU A 1 250 ? 24.385 7.974 -44.091 1.00 33.66 250 GLU A CA 1
ATOM 2111 C C . GLU A 1 250 ? 23.699 7.014 -43.108 1.00 33.66 250 GLU A C 1
ATOM 2113 O O . GLU A 1 250 ? 24.203 5.933 -42.790 1.00 33.66 250 GLU A O 1
ATOM 2118 N N . LEU A 1 251 ? 22.516 7.405 -42.631 1.00 35.47 251 LEU A N 1
ATOM 2119 C CA . LEU A 1 251 ? 21.631 6.539 -41.858 1.00 35.47 251 LEU A CA 1
ATOM 2120 C C . LEU A 1 251 ? 20.938 5.574 -42.831 1.00 35.47 251 LEU A C 1
ATOM 2122 O O . LEU A 1 251 ? 20.094 5.991 -43.622 1.00 35.47 251 LEU A O 1
ATOM 2126 N N . LEU A 1 252 ? 21.291 4.289 -42.798 1.00 36.22 252 LEU A N 1
ATOM 2127 C CA . LEU A 1 252 ? 20.620 3.286 -43.624 1.00 36.22 252 LEU A CA 1
ATOM 2128 C C . LEU A 1 252 ? 19.369 2.760 -42.916 1.00 36.22 252 LEU A C 1
ATOM 2130 O O . LEU A 1 252 ? 19.440 2.222 -41.812 1.00 36.22 252 LEU A O 1
ATOM 2134 N N . VAL A 1 253 ? 18.225 2.879 -43.591 1.00 34.16 253 VAL A N 1
ATOM 2135 C CA . VAL A 1 253 ? 16.993 2.157 -43.246 1.00 34.16 253 VAL A CA 1
ATOM 2136 C C . VAL A 1 253 ? 17.219 0.660 -43.535 1.00 34.16 253 VAL A C 1
ATOM 2138 O O . VAL A 1 253 ? 17.784 0.341 -44.587 1.00 34.16 253 VAL A O 1
ATOM 2141 N N . PRO A 1 254 ? 16.823 -0.281 -42.656 1.00 37.09 254 PRO A N 1
ATOM 2142 C CA . PRO A 1 254 ? 17.158 -1.694 -42.832 1.00 37.09 254 PRO A CA 1
ATOM 2143 C C . PRO A 1 254 ? 16.501 -2.286 -44.090 1.00 37.09 254 PRO A C 1
ATOM 2145 O O . PRO A 1 254 ? 15.277 -2.275 -44.216 1.00 37.09 254 PRO A O 1
ATOM 2148 N N . ARG A 1 255 ? 17.298 -2.861 -45.002 1.00 32.53 255 ARG A N 1
ATOM 2149 C CA . ARG A 1 255 ? 16.800 -3.789 -46.034 1.00 32.53 255 ARG A CA 1
ATOM 2150 C C . ARG A 1 255 ? 16.636 -5.189 -45.433 1.00 32.53 255 ARG A C 1
ATOM 2152 O O . ARG A 1 255 ? 17.508 -5.654 -44.701 1.00 32.53 255 ARG A O 1
ATOM 2159 N N . GLN A 1 256 ? 15.525 -5.853 -45.759 1.00 35.91 256 GLN A N 1
ATOM 2160 C CA . GLN A 1 256 ? 15.120 -7.175 -45.247 1.00 35.91 256 GLN A CA 1
ATOM 2161 C C . GLN A 1 256 ? 16.131 -8.301 -45.544 1.00 35.91 256 GLN A C 1
ATOM 2163 O O . GLN A 1 256 ? 16.131 -9.340 -44.889 1.00 35.91 256 GLN A O 1
ATOM 2168 N N . ASP A 1 257 ? 17.019 -8.081 -46.503 1.00 35.31 257 ASP A N 1
ATOM 2169 C CA . ASP A 1 257 ? 17.885 -9.072 -47.132 1.00 35.31 257 ASP A CA 1
ATOM 2170 C C . ASP A 1 257 ? 19.135 -9.424 -46.291 1.00 35.31 257 ASP A C 1
ATOM 2172 O O . ASP A 1 257 ? 19.832 -10.389 -46.594 1.00 35.31 257 ASP A O 1
ATOM 2176 N N . LEU A 1 258 ? 19.417 -8.681 -45.212 1.00 35.31 258 LEU A N 1
ATOM 2177 C CA . LEU A 1 258 ? 20.615 -8.855 -44.371 1.00 35.31 258 LEU A CA 1
ATOM 2178 C C . LEU A 1 258 ? 20.481 -9.918 -43.266 1.00 35.31 258 LEU A C 1
ATOM 2180 O O . LEU A 1 258 ? 21.484 -10.325 -42.685 1.00 35.31 258 LEU A O 1
ATOM 2184 N N . PHE A 1 259 ? 19.272 -10.408 -42.984 1.00 34.47 259 PHE A N 1
ATOM 2185 C CA . PHE A 1 259 ? 19.033 -11.364 -41.893 1.00 34.47 259 PHE A CA 1
ATOM 2186 C C . PHE A 1 259 ? 19.150 -12.842 -42.308 1.00 34.47 259 PHE A C 1
ATOM 2188 O O . PHE A 1 259 ? 19.070 -13.727 -41.455 1.00 34.47 259 PHE A O 1
ATOM 2195 N N . SER A 1 260 ? 19.371 -13.149 -43.593 1.00 32.34 260 SER A N 1
ATOM 2196 C CA . SER A 1 260 ? 19.357 -14.531 -44.105 1.00 32.34 260 SER A CA 1
ATOM 2197 C C . SER A 1 260 ? 20.552 -15.401 -43.684 1.00 32.34 260 SER A C 1
ATOM 2199 O O . SER A 1 260 ? 20.531 -16.609 -43.912 1.00 32.34 260 SER A O 1
ATOM 2201 N N . SER A 1 261 ? 21.594 -14.829 -43.076 1.00 31.75 261 SER A N 1
ATOM 2202 C CA . SER A 1 261 ? 22.807 -15.551 -42.655 1.00 31.75 261 SER A CA 1
ATOM 2203 C C . SER A 1 261 ? 22.867 -15.873 -41.154 1.00 31.75 261 SER A C 1
ATOM 2205 O O . SER A 1 261 ? 23.785 -16.571 -40.721 1.00 31.75 261 SER A O 1
ATOM 2207 N N . ILE A 1 262 ? 21.880 -15.450 -40.354 1.00 34.53 262 ILE A N 1
ATOM 2208 C CA . ILE A 1 262 ? 21.853 -15.712 -38.908 1.00 34.53 262 ILE A CA 1
ATOM 2209 C C . ILE A 1 262 ? 21.029 -16.982 -38.637 1.00 34.53 262 ILE A C 1
ATOM 2211 O O . ILE A 1 262 ? 19.806 -16.995 -38.770 1.00 34.53 262 ILE A O 1
ATOM 2215 N N . ARG A 1 263 ? 21.686 -18.085 -38.244 1.00 27.45 263 ARG A N 1
ATOM 2216 C CA . ARG A 1 263 ? 20.984 -19.309 -37.808 1.00 27.45 263 ARG A CA 1
ATOM 2217 C C . ARG A 1 263 ? 20.363 -19.095 -36.428 1.00 27.45 263 ARG A C 1
ATOM 2219 O O . ARG A 1 263 ? 21.031 -19.256 -35.411 1.00 27.45 263 ARG A O 1
ATOM 2226 N N . LEU A 1 264 ? 19.074 -18.784 -36.403 1.00 33.16 264 LEU A N 1
ATOM 2227 C CA . LEU A 1 264 ? 18.282 -18.619 -35.184 1.00 33.16 264 LEU A CA 1
ATOM 2228 C C . LEU A 1 264 ? 17.456 -19.890 -34.943 1.00 33.16 264 LEU A C 1
ATOM 2230 O O . LEU A 1 264 ? 16.852 -20.432 -35.870 1.00 33.16 264 LEU A O 1
ATOM 2234 N N . LYS A 1 265 ? 17.451 -20.406 -33.707 1.00 25.84 265 LYS A N 1
ATOM 2235 C CA . LYS A 1 265 ? 16.616 -21.561 -33.337 1.00 25.84 265 LYS A CA 1
ATOM 2236 C C . LYS A 1 265 ? 15.181 -21.093 -33.049 1.00 25.84 265 LYS A C 1
ATOM 2238 O O . LYS A 1 265 ? 15.017 -20.096 -32.347 1.00 25.84 265 LYS A O 1
ATOM 2243 N N . PRO A 1 266 ? 14.142 -21.799 -33.531 1.00 28.61 266 PRO A N 1
ATOM 2244 C CA . PRO A 1 266 ? 12.761 -21.451 -33.218 1.00 28.61 266 PRO A CA 1
ATOM 2245 C C . PRO A 1 266 ? 12.447 -21.689 -31.731 1.00 28.61 266 PRO A C 1
ATOM 2247 O O . PRO A 1 266 ? 12.809 -22.718 -31.159 1.00 28.61 266 PRO A O 1
ATOM 2250 N N . SER A 1 267 ? 11.765 -20.719 -31.121 1.00 33.16 267 SER A N 1
ATOM 2251 C CA . SER A 1 267 ? 11.228 -20.769 -29.754 1.00 33.16 267 SER A CA 1
ATOM 2252 C C . SER A 1 267 ? 9.962 -21.650 -29.688 1.00 33.16 267 SER A C 1
ATOM 2254 O O . SER A 1 267 ? 9.201 -21.668 -30.658 1.00 33.16 267 SER A O 1
ATOM 2256 N N . PRO A 1 268 ? 9.692 -22.376 -28.581 1.00 31.30 268 PRO A N 1
ATOM 2257 C CA . PRO A 1 268 ? 8.573 -23.322 -28.488 1.00 31.30 268 PRO A CA 1
ATOM 2258 C C . PRO A 1 268 ? 7.180 -22.679 -28.332 1.00 31.30 268 PRO A C 1
ATOM 2260 O O . PRO A 1 268 ? 6.187 -23.404 -28.260 1.00 31.30 268 PRO A O 1
ATOM 2263 N N . PHE A 1 269 ? 7.060 -21.349 -28.297 1.00 33.78 269 PHE A N 1
ATOM 2264 C CA . PHE A 1 269 ? 5.760 -20.684 -28.180 1.00 33.78 269 PHE A CA 1
ATOM 2265 C C . PHE A 1 269 ? 4.973 -20.764 -29.501 1.00 33.78 269 PHE A C 1
ATOM 2267 O O . PHE A 1 269 ? 5.288 -20.093 -30.484 1.00 33.78 269 PHE A O 1
ATOM 2274 N N . ARG A 1 270 ? 3.937 -21.616 -29.527 1.00 32.25 270 ARG A N 1
ATOM 2275 C CA . ARG A 1 270 ? 2.993 -21.733 -30.649 1.00 32.25 270 ARG A CA 1
ATOM 2276 C C . ARG A 1 270 ? 2.197 -20.438 -30.807 1.00 32.25 270 ARG A C 1
ATOM 2278 O O . ARG A 1 270 ? 1.540 -19.990 -29.874 1.00 32.25 270 ARG A O 1
ATOM 2285 N N . ARG A 1 271 ? 2.230 -19.890 -32.021 1.00 35.53 271 ARG A N 1
ATOM 2286 C CA . ARG A 1 271 ? 1.460 -18.726 -32.456 1.00 35.53 271 ARG A CA 1
ATOM 2287 C C . ARG A 1 271 ? 0.211 -19.098 -33.229 1.00 35.53 271 ARG A C 1
ATOM 2289 O O . ARG A 1 271 ? 0.274 -19.904 -34.152 1.00 35.53 271 ARG A O 1
ATOM 2296 N N . THR A 1 272 ? -0.841 -18.342 -32.963 1.00 30.19 272 THR A N 1
ATOM 2297 C CA . THR A 1 272 ? -1.867 -17.960 -33.934 1.00 30.19 272 THR A CA 1
ATOM 2298 C C . THR A 1 272 ? -1.861 -16.437 -34.028 1.00 30.19 272 THR A C 1
ATOM 2300 O O . THR A 1 272 ? -2.588 -15.786 -33.297 1.00 30.19 272 THR A O 1
ATOM 2303 N N . ASP A 1 273 ? -0.921 -15.892 -34.806 1.00 28.47 273 ASP A N 1
ATOM 2304 C CA . ASP A 1 273 ? -1.111 -14.759 -35.730 1.00 28.47 273 ASP A CA 1
ATOM 2305 C C . ASP A 1 273 ? 0.236 -14.336 -36.346 1.00 28.47 273 ASP A C 1
ATOM 2307 O O . ASP A 1 273 ? 1.286 -14.344 -35.699 1.00 28.47 273 ASP A O 1
ATOM 2311 N N . LEU A 1 274 ? 0.220 -14.041 -37.647 1.00 28.83 274 LEU A N 1
ATOM 2312 C CA . LEU A 1 274 ? 1.395 -13.964 -38.530 1.00 28.83 274 LEU A CA 1
ATOM 2313 C C . LEU A 1 274 ? 2.188 -12.639 -38.474 1.00 28.83 274 LEU A C 1
ATOM 2315 O O . LEU A 1 274 ? 3.087 -12.443 -39.286 1.00 28.83 274 LEU A O 1
ATOM 2319 N N . SER A 1 275 ? 1.927 -11.737 -37.526 1.00 28.25 275 SER A N 1
ATOM 2320 C CA . SER A 1 275 ? 2.459 -10.362 -37.567 1.00 28.25 275 SER A CA 1
ATOM 2321 C C . SER A 1 275 ? 3.711 -10.075 -36.720 1.00 28.25 275 SER A C 1
ATOM 2323 O O . SER A 1 275 ? 4.107 -8.918 -36.630 1.00 28.25 275 SER A O 1
ATOM 2325 N N . GLN A 1 276 ? 4.373 -11.061 -36.095 1.00 32.66 276 GLN A N 1
ATOM 2326 C CA . GLN A 1 276 ? 5.386 -10.731 -35.071 1.00 32.66 276 GLN A CA 1
ATOM 2327 C C . GLN A 1 276 ? 6.659 -11.609 -34.996 1.00 32.66 276 GLN A C 1
ATOM 2329 O O . GLN A 1 276 ? 7.057 -11.919 -33.894 1.00 32.66 276 GLN A O 1
ATOM 2334 N N . MET A 1 277 ? 7.324 -12.141 -36.028 1.00 30.06 277 MET A N 1
ATOM 2335 C CA . MET A 1 277 ? 8.478 -13.088 -35.841 1.00 30.06 277 MET A CA 1
ATOM 2336 C C . MET A 1 277 ? 9.423 -12.800 -34.630 1.00 30.06 277 MET A C 1
ATOM 2338 O O . MET A 1 277 ? 10.115 -11.791 -34.610 1.00 30.06 277 MET A O 1
ATOM 2342 N N . ILE A 1 278 ? 9.414 -13.681 -33.609 1.00 33.44 278 ILE A N 1
ATOM 2343 C CA . ILE A 1 278 ? 10.292 -13.590 -32.423 1.00 33.44 278 ILE A CA 1
ATOM 2344 C C . ILE A 1 278 ? 11.578 -14.333 -32.747 1.00 33.44 278 ILE A C 1
ATOM 2346 O O . ILE A 1 278 ? 11.539 -15.530 -33.042 1.00 33.44 278 ILE A O 1
ATOM 2350 N N . TYR A 1 279 ? 12.708 -13.649 -32.618 1.00 35.88 279 TYR A N 1
ATOM 2351 C CA . TYR A 1 279 ? 14.016 -14.281 -32.666 1.00 35.88 279 TYR A CA 1
ATOM 2352 C C . TYR A 1 279 ? 14.681 -14.249 -31.291 1.00 35.88 279 TYR A C 1
ATOM 2354 O O . TYR A 1 279 ? 14.599 -13.260 -30.564 1.00 35.88 279 TYR A O 1
ATOM 2362 N N . SER A 1 280 ? 15.315 -15.369 -30.942 1.00 30.05 280 SER A N 1
ATOM 2363 C CA . SER A 1 280 ? 15.996 -15.590 -29.670 1.00 30.05 280 SER A CA 1
ATOM 2364 C C . SER A 1 280 ? 17.494 -15.763 -29.899 1.00 30.05 280 SER A C 1
ATOM 2366 O O . SER A 1 280 ? 17.902 -16.592 -30.716 1.00 30.05 280 SER A O 1
ATOM 2368 N N . ILE A 1 281 ? 18.306 -15.025 -29.141 1.00 31.06 281 ILE A N 1
ATOM 2369 C CA . ILE A 1 281 ? 19.738 -15.296 -28.967 1.00 31.06 281 ILE A CA 1
ATOM 2370 C C . ILE A 1 281 ? 19.972 -15.489 -27.468 1.00 31.06 281 ILE A C 1
ATOM 2372 O O . ILE A 1 281 ? 19.651 -14.607 -26.679 1.00 31.06 281 ILE A O 1
ATOM 2376 N N . ASN A 1 282 ? 20.473 -16.665 -27.072 1.00 28.84 282 ASN A N 1
ATOM 2377 C CA . ASN A 1 282 ? 20.807 -17.023 -25.683 1.00 28.84 282 ASN A CA 1
ATOM 2378 C C . ASN A 1 282 ? 19.747 -16.628 -24.630 1.00 28.84 282 ASN A C 1
ATOM 2380 O O . ASN A 1 282 ? 20.080 -16.187 -23.536 1.00 28.84 282 ASN A O 1
ATOM 2384 N N . GLY A 1 283 ? 18.459 -16.799 -24.950 1.00 32.84 283 GLY A N 1
ATOM 2385 C CA . GLY A 1 283 ? 17.363 -16.538 -24.008 1.00 32.84 283 GLY A CA 1
ATOM 2386 C C . GLY A 1 283 ? 16.866 -15.088 -23.942 1.00 32.84 283 GLY A C 1
ATOM 2387 O O . GLY A 1 283 ? 15.968 -14.812 -23.152 1.00 32.84 283 GLY A O 1
ATOM 2388 N N . LEU A 1 284 ? 17.371 -14.184 -24.787 1.00 29.64 284 LEU A N 1
ATOM 2389 C CA . LEU A 1 284 ? 16.833 -12.830 -24.962 1.00 29.64 284 LEU A CA 1
ATOM 2390 C C . LEU A 1 284 ? 16.002 -12.736 -26.248 1.00 29.64 284 LEU A C 1
ATOM 2392 O O . LEU A 1 284 ? 16.418 -13.220 -27.304 1.00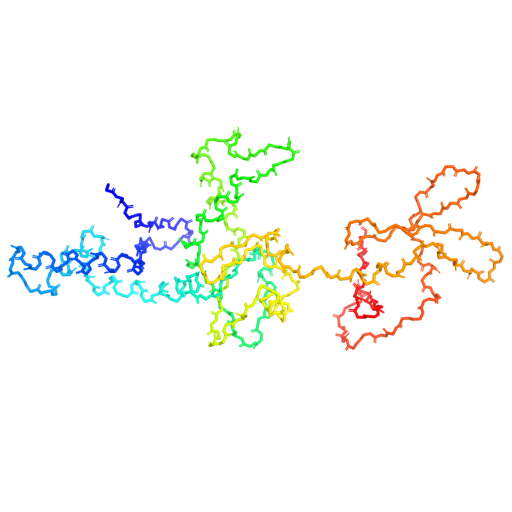 29.64 284 LEU A O 1
ATOM 2396 N N . SER A 1 285 ? 14.816 -12.135 -26.135 1.00 32.97 285 SER A N 1
ATOM 2397 C CA . SER A 1 285 ? 13.865 -11.917 -27.232 1.00 32.97 285 SER A CA 1
ATOM 2398 C C . SER A 1 285 ? 14.126 -10.560 -27.885 1.00 32.97 285 SER A C 1
ATOM 2400 O O . SER A 1 285 ? 14.038 -9.535 -27.213 1.00 32.97 285 SER A O 1
ATOM 2402 N N . LEU A 1 286 ? 14.407 -10.540 -29.187 1.00 31.03 286 LEU A N 1
ATOM 2403 C CA . LEU A 1 286 ? 14.480 -9.309 -29.982 1.00 31.03 286 LEU A CA 1
ATOM 2404 C C . LEU A 1 286 ? 13.108 -9.005 -30.593 1.00 31.03 286 LEU A C 1
ATOM 2406 O O . LEU A 1 286 ? 12.500 -9.877 -31.219 1.00 31.03 286 LEU A O 1
ATOM 2410 N N . TRP A 1 287 ? 12.640 -7.768 -30.426 1.00 34.31 287 TRP A N 1
ATOM 2411 C CA . TRP A 1 287 ? 11.404 -7.273 -31.029 1.00 34.31 287 TRP A CA 1
ATOM 2412 C C . TRP A 1 287 ? 11.723 -6.387 -32.230 1.00 34.31 287 TRP A C 1
ATOM 2414 O O . TRP A 1 287 ? 12.537 -5.472 -32.139 1.00 34.31 287 TRP A O 1
ATOM 2424 N N . GLN A 1 288 ? 11.045 -6.645 -33.344 1.00 31.83 288 GLN A N 1
ATOM 2425 C CA . GLN A 1 288 ? 11.016 -5.762 -34.503 1.00 31.83 288 GLN A CA 1
ATOM 2426 C C . GLN A 1 288 ? 9.555 -5.348 -34.702 1.00 31.83 288 GLN A C 1
ATOM 2428 O O . GLN A 1 288 ? 8.714 -6.186 -35.028 1.00 31.83 288 GLN A O 1
ATOM 2433 N N . SER A 1 289 ? 9.227 -4.085 -34.433 1.00 26.33 289 SER A N 1
ATOM 2434 C CA . SER A 1 289 ? 7.916 -3.527 -34.759 1.00 26.33 289 SER A CA 1
ATOM 2435 C C . SER A 1 289 ? 7.909 -3.112 -36.229 1.00 26.33 289 SER A C 1
ATOM 2437 O O . SER A 1 289 ? 8.784 -2.382 -36.688 1.00 26.33 289 SER A O 1
ATOM 2439 N N . TYR A 1 290 ? 6.919 -3.586 -36.982 1.00 25.92 290 TYR A N 1
ATOM 2440 C CA . TYR A 1 290 ? 6.591 -3.013 -38.282 1.00 25.92 290 TYR A CA 1
ATOM 2441 C C . TYR A 1 290 ? 5.515 -1.952 -38.051 1.00 25.92 290 TYR A C 1
ATOM 2443 O O . TYR A 1 290 ? 4.398 -2.289 -37.660 1.00 25.92 290 TYR A O 1
ATOM 2451 N N . SER A 1 291 ? 5.840 -0.680 -38.268 1.00 24.03 291 SER A N 1
ATOM 2452 C CA . SER A 1 291 ? 4.820 0.319 -38.589 1.00 24.03 291 SER A CA 1
ATOM 2453 C C . SER A 1 291 ? 4.519 0.205 -40.083 1.00 24.03 291 SER A C 1
ATOM 2455 O O . SER A 1 291 ? 5.455 0.239 -40.885 1.00 24.03 291 SER A O 1
ATOM 2457 N N . LEU A 1 292 ? 3.245 0.026 -40.439 1.00 27.47 292 LEU A N 1
ATOM 2458 C CA . LEU A 1 292 ? 2.770 0.205 -41.815 1.00 27.47 292 LEU A CA 1
ATOM 2459 C C . LEU A 1 292 ? 2.932 1.662 -42.257 1.00 27.47 292 LEU A C 1
ATOM 2461 O O . LEU A 1 292 ? 2.702 2.549 -41.404 1.00 27.47 292 LEU A O 1
#

Radius of gyration: 27.93 Å; chains: 1; bounding box: 62×49×88 Å

Foldseek 3Di:
DDDPPQPFDQPPDPDDDGDRQRAAEPVNVVVLLVQLVVVCVVVVDDSQVSSCVSCVVSVHNGNVVNVVNHVLCVLLNCQLAARKKFKAFQVQVVQFADPPPQKDWDPSNCVVCVVVVLVVQQQDADPVRDGNVVPDDPVVSVVCCVPPNSVRITMIGGHDPDGDDALVSVQVNSVNGGVDDTQWMRHNNDIDGPVRSVVRDPPPPPPCPPPPQPWDFDDDPDDDTWTWRFDDDPDADTATWTDDPPDDTDRDDDDPPPCPPDDFDDDPDDDDDDQWDWTDDPRDTHGDDDDD

Secondary structure (DSSP, 8-state):
-------EE----TT-----EE---HHHHHHHHHHHHHHHHHHT--HHHHHHHHHHHTT-SSHHHHHHHHHHHHHHHHHHHHSEEEEEEHHHHTT---TT--EEE-GGGHHHHHHHHHHHHHH-B-TTS-BHHHHS-HHHHHHHIIIIIGGGEEEEEE-SSS--SSHHHHHHHHHTT-SSPPSEEEETTEEEEHHHHHTTS-----TTTT---S-B----SSS----EEEEEETTTEEEEEE--TTSPPP-PPPPGGGGTT--PPPPS---S-TT---EEETTEEEP-----

pLDDT: mean 70.34, std 28.08, range [24.03, 98.06]